Protein AF-A0A317C1F0-F1 (afdb_monomer)

Secondary structure (DSSP, 8-state):
--HHHHHHIIIII--S-SS---GGGGSSS--HHHHHHHHHHHHT-TTS-HHHHHHHHHHHHHHIIIIIHHHHHHHHHHHHHHHHHHHH---HHHHHHHHHHHHHHH---HHHHHHTTTTSHHHHHTGGGSPPTTTHHHHHHHHTTT-TTHHHHHHHHH-HHHHHHHHHHTT------SEEEPTT-TTHHHHHHHHHHHHSSEEEEESS-STTTT-EEEEEETTEEEEEETTSPPPPHHHHHHHHHHHHTT--EEEEE-PPPPGGGGGG-SS--------

Structure (mmCIF, N/CA/C/O backbone):
data_AF-A0A317C1F0-F1
#
_entry.id   AF-A0A317C1F0-F1
#
loop_
_atom_site.group_PDB
_atom_site.id
_atom_site.type_symbol
_atom_site.label_atom_id
_atom_site.label_alt_id
_atom_site.label_comp_id
_atom_site.label_asym_id
_atom_site.label_entity_id
_atom_site.label_seq_id
_atom_site.pdbx_PDB_ins_code
_atom_site.Cartn_x
_atom_site.Cartn_y
_atom_site.Cartn_z
_atom_site.occupancy
_atom_site.B_iso_or_equiv
_atom_site.auth_seq_id
_atom_site.auth_comp_id
_atom_site.auth_asym_id
_atom_site.auth_atom_id
_atom_site.pdbx_PDB_model_num
ATOM 1 N N . MET A 1 1 ? -20.718 3.119 -11.820 1.00 56.22 1 MET A N 1
ATOM 2 C CA . MET A 1 1 ? -19.643 4.139 -11.959 1.00 56.22 1 MET A CA 1
ATOM 3 C C . MET A 1 1 ? -19.360 4.369 -13.444 1.00 56.22 1 MET A C 1
ATOM 5 O O . MET A 1 1 ? -19.000 3.409 -14.110 1.00 56.22 1 MET A O 1
ATOM 9 N N . ASN A 1 2 ? -19.564 5.591 -13.957 1.00 81.69 2 ASN A N 1
ATOM 10 C 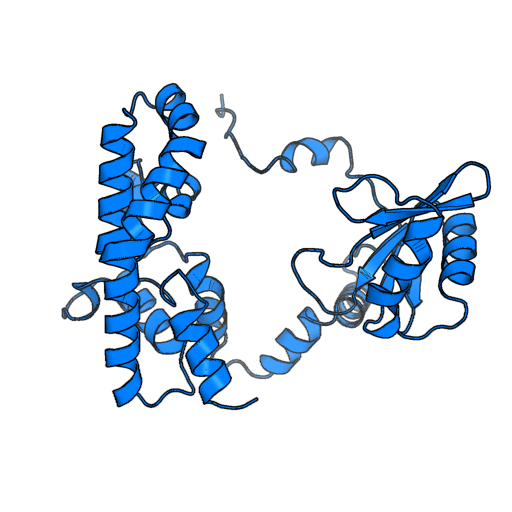CA . ASN A 1 2 ? -19.462 5.934 -15.388 1.00 81.69 2 ASN A CA 1
ATOM 11 C C . ASN A 1 2 ? -18.078 5.555 -15.976 1.00 81.69 2 ASN A C 1
ATOM 13 O O . ASN A 1 2 ? -17.052 5.836 -15.350 1.00 81.69 2 ASN A O 1
ATOM 17 N N . PHE A 1 3 ? -18.053 4.918 -17.154 1.00 78.56 3 PHE A N 1
ATOM 18 C CA . PHE A 1 3 ? -16.842 4.524 -17.891 1.00 78.56 3 PHE A CA 1
ATOM 19 C C . PHE A 1 3 ? -15.840 5.683 -18.010 1.00 78.56 3 PHE A C 1
ATOM 21 O O . PHE A 1 3 ? -14.656 5.508 -17.723 1.00 78.56 3 PHE A O 1
ATOM 28 N N . LEU A 1 4 ? -16.327 6.900 -18.272 1.00 80.38 4 LEU A N 1
ATOM 29 C CA . LEU A 1 4 ? -15.499 8.108 -18.352 1.00 80.38 4 LEU A CA 1
ATOM 30 C C . LEU A 1 4 ? -14.764 8.420 -17.040 1.00 80.38 4 LEU A C 1
ATOM 32 O O . LEU A 1 4 ? -13.591 8.783 -17.061 1.00 80.38 4 LEU A O 1
ATOM 36 N N . LYS A 1 5 ? -15.401 8.211 -15.878 1.00 82.44 5 LYS A N 1
ATOM 37 C CA . LYS A 1 5 ? -14.745 8.404 -14.569 1.00 82.44 5 LYS A CA 1
ATOM 38 C C . LYS A 1 5 ? -13.636 7.372 -14.337 1.00 82.44 5 LYS A C 1
ATOM 40 O O . LYS A 1 5 ? -12.615 7.718 -13.741 1.00 82.44 5 LYS A O 1
ATOM 45 N N . LYS A 1 6 ? -13.814 6.125 -14.800 1.00 76.62 6 LYS A N 1
ATOM 46 C CA . LYS A 1 6 ? -12.764 5.087 -14.756 1.00 76.62 6 LYS A CA 1
ATOM 47 C C . LYS A 1 6 ? -11.587 5.485 -15.645 1.00 76.62 6 LYS A C 1
ATOM 49 O O . LYS A 1 6 ? -10.458 5.521 -15.164 1.00 76.62 6 LYS A O 1
ATOM 54 N N . VAL A 1 7 ? -11.861 5.855 -16.895 1.00 76.88 7 VAL A N 1
ATOM 55 C CA . VAL A 1 7 ? -10.846 6.292 -17.864 1.00 76.88 7 VAL A CA 1
ATOM 56 C C . VAL A 1 7 ? -10.080 7.508 -17.343 1.00 76.88 7 VAL A C 1
ATOM 58 O O . VAL A 1 7 ? -8.859 7.461 -17.261 1.00 76.88 7 VAL A O 1
ATOM 61 N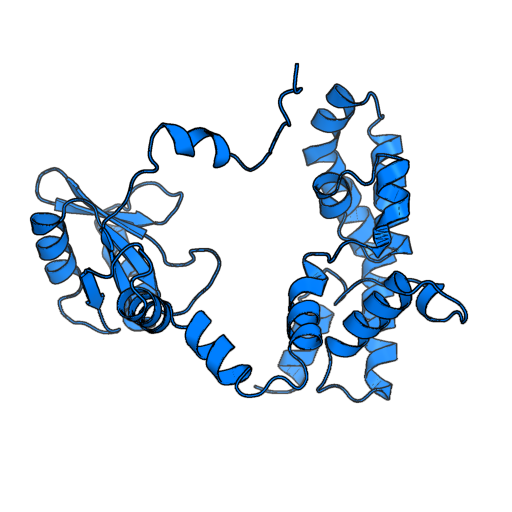 N . TYR A 1 8 ? -10.770 8.547 -16.870 1.00 84.12 8 TYR A N 1
ATOM 62 C CA . TYR A 1 8 ? -10.147 9.738 -16.286 1.00 84.12 8 TYR A CA 1
ATOM 63 C C . TYR A 1 8 ? -9.249 9.406 -15.086 1.00 84.12 8 TYR A C 1
ATOM 65 O O . TYR A 1 8 ? -8.106 9.859 -15.000 1.00 84.12 8 TYR A O 1
ATOM 73 N N . ARG A 1 9 ? -9.731 8.571 -14.156 1.00 80.00 9 ARG A N 1
ATOM 74 C CA . ARG A 1 9 ? -8.936 8.147 -12.995 1.00 80.00 9 ARG A CA 1
ATOM 75 C C . ARG A 1 9 ? -7.686 7.373 -13.427 1.00 80.00 9 ARG A C 1
ATOM 77 O O . ARG A 1 9 ? -6.625 7.563 -12.837 1.00 80.00 9 ARG A O 1
ATOM 84 N N . HIS A 1 10 ? -7.805 6.520 -14.440 1.00 73.56 10 HIS A N 1
ATOM 85 C CA . HIS A 1 10 ? -6.705 5.688 -14.919 1.00 73.56 10 HIS A CA 1
ATOM 86 C C . HIS A 1 10 ? -5.699 6.441 -15.795 1.00 73.56 10 HIS A C 1
ATOM 88 O O . HIS A 1 10 ? -4.511 6.149 -15.695 1.00 73.56 10 HIS A O 1
ATOM 94 N N . LEU A 1 11 ? -6.141 7.396 -16.611 1.00 76.81 11 LEU A N 1
ATOM 95 C CA . LEU A 1 11 ? -5.284 8.140 -17.535 1.00 76.81 11 LEU A CA 1
ATOM 96 C C . LEU A 1 11 ? -4.688 9.398 -16.914 1.00 76.81 11 LEU A C 1
ATOM 98 O O . LEU A 1 11 ? -3.499 9.659 -17.070 1.00 76.81 11 LEU A O 1
ATOM 102 N N . ILE A 1 12 ? -5.512 10.180 -16.216 1.00 81.31 12 ILE A N 1
ATOM 103 C CA . ILE A 1 12 ? -5.137 11.530 -15.786 1.00 81.31 12 ILE A CA 1
ATOM 104 C C . ILE A 1 12 ? -4.616 11.514 -14.352 1.00 81.31 12 ILE A C 1
ATOM 106 O O . ILE A 1 12 ? -3.546 12.052 -14.073 1.00 81.31 12 ILE A O 1
ATOM 110 N N . LYS A 1 13 ? -5.332 10.859 -13.428 1.00 85.25 13 LYS A N 1
ATOM 111 C CA . LYS A 1 13 ? -4.950 10.883 -12.004 1.00 85.25 13 LYS A CA 1
ATOM 112 C C . LYS A 1 13 ? -3.748 9.999 -11.671 1.00 85.25 13 LYS A C 1
ATOM 114 O O . LYS A 1 13 ? -2.988 10.333 -10.763 1.00 85.25 13 LYS A O 1
ATOM 119 N N . ARG A 1 14 ? -3.566 8.871 -12.364 1.00 82.44 14 ARG A N 1
ATOM 120 C CA . ARG A 1 14 ? -2.424 7.978 -12.114 1.00 82.44 14 ARG A CA 1
ATOM 121 C C . ARG A 1 14 ? -1.170 8.574 -12.748 1.00 82.44 14 ARG A C 1
ATOM 123 O O . ARG A 1 14 ? -1.190 8.939 -13.918 1.00 82.44 14 ARG A O 1
ATOM 130 N N . ARG A 1 15 ? -0.082 8.691 -11.987 1.00 87.75 15 ARG A N 1
ATOM 131 C CA . ARG A 1 15 ? 1.197 9.241 -12.480 1.00 87.75 15 ARG A CA 1
ATOM 132 C C . ARG A 1 15 ? 2.126 8.167 -13.053 1.00 87.75 15 ARG A C 1
ATOM 134 O O . ARG A 1 15 ? 2.914 8.477 -13.931 1.00 87.75 15 ARG A O 1
ATOM 141 N N . LEU A 1 16 ? 1.979 6.925 -12.591 1.00 87.62 16 LEU A N 1
ATOM 142 C CA . LEU A 1 16 ? 2.692 5.749 -13.095 1.00 87.62 16 LEU A CA 1
ATOM 143 C C . LEU A 1 16 ? 1.897 5.042 -14.206 1.00 87.62 16 LEU A C 1
ATOM 145 O O . LEU A 1 16 ? 0.658 5.097 -14.179 1.00 87.62 16 LEU A O 1
ATOM 149 N N . PRO A 1 17 ? 2.573 4.342 -15.135 1.00 85.69 17 PRO A N 1
ATOM 150 C CA . PRO A 1 17 ? 1.913 3.398 -16.029 1.00 85.69 17 PRO A CA 1
ATOM 151 C C . PRO A 1 17 ? 1.223 2.271 -15.232 1.00 85.69 17 PRO A C 1
ATOM 153 O O . PRO A 1 17 ? 1.431 2.088 -14.031 1.00 85.69 17 PRO A O 1
ATOM 156 N N . HIS A 1 18 ? 0.329 1.523 -15.882 1.00 80.25 18 HIS A N 1
ATOM 157 C CA . HIS A 1 18 ? -0.437 0.434 -15.248 1.00 80.25 18 HIS A CA 1
ATOM 158 C C . HIS A 1 18 ? 0.335 -0.890 -15.219 1.00 80.25 18 HIS A C 1
ATOM 160 O O . HIS A 1 18 ? -0.263 -1.949 -15.281 1.00 80.25 18 HIS A O 1
ATOM 166 N N . GLY A 1 19 ? 1.658 -0.830 -15.176 1.00 87.44 19 GLY A N 1
ATOM 167 C CA . GLY A 1 19 ? 2.551 -1.973 -15.298 1.00 87.44 19 GLY A CA 1
ATOM 168 C C . GLY A 1 19 ? 3.855 -1.541 -15.946 1.00 87.44 19 GLY A C 1
ATOM 169 O O . GLY A 1 19 ? 4.032 -0.358 -16.255 1.00 87.44 19 GLY A O 1
ATOM 170 N N . LEU A 1 20 ? 4.755 -2.494 -16.163 1.00 91.50 20 LEU A N 1
ATOM 171 C CA . LEU A 1 20 ? 5.964 -2.212 -16.924 1.00 91.50 20 LEU A CA 1
ATOM 172 C C . LEU A 1 20 ? 5.621 -1.859 -18.374 1.00 91.50 20 LEU A C 1
ATOM 174 O O . LEU A 1 20 ? 4.638 -2.332 -18.948 1.00 91.50 20 LEU A O 1
ATOM 178 N N . PHE A 1 21 ? 6.459 -1.021 -18.971 1.00 87.56 21 PHE A N 1
ATOM 179 C CA . PHE A 1 21 ? 6.411 -0.702 -20.389 1.00 87.56 21 PHE A CA 1
ATOM 180 C C . PHE A 1 21 ? 7.804 -0.876 -20.964 1.00 87.56 21 PHE A C 1
ATOM 182 O O . PHE A 1 21 ? 8.753 -0.254 -20.499 1.00 87.56 21 PHE A O 1
ATOM 189 N N . SER A 1 22 ? 7.931 -1.715 -21.986 1.00 90.38 22 SER A N 1
ATOM 190 C CA . SER A 1 22 ? 9.194 -1.883 -22.685 1.00 90.38 22 SER A CA 1
ATOM 191 C C . SER A 1 22 ? 8.957 -2.174 -24.152 1.00 90.38 22 SER A C 1
ATOM 193 O O . SER A 1 22 ? 8.082 -2.963 -24.513 1.00 90.38 22 SER A O 1
ATOM 195 N N . TRP A 1 23 ? 9.794 -1.580 -24.998 1.00 89.12 23 TRP A N 1
ATOM 196 C CA . TRP A 1 23 ? 9.838 -1.860 -26.433 1.00 89.12 23 TRP A CA 1
ATOM 197 C C . TRP A 1 23 ? 10.028 -3.360 -26.717 1.00 89.12 23 TRP A C 1
ATOM 199 O O . TRP A 1 23 ? 9.507 -3.879 -27.703 1.00 89.12 23 TRP A O 1
ATOM 209 N N . ARG A 1 24 ? 10.679 -4.089 -25.795 1.00 92.62 24 ARG A N 1
ATOM 210 C CA . ARG A 1 24 ? 10.877 -5.544 -25.864 1.00 92.62 24 ARG A CA 1
ATOM 211 C C . ARG A 1 24 ? 9.568 -6.330 -25.923 1.00 92.62 24 ARG A C 1
ATOM 213 O O . ARG A 1 24 ? 9.567 -7.446 -26.427 1.00 92.62 24 ARG A O 1
ATOM 220 N N . PHE A 1 25 ? 8.445 -5.770 -25.468 1.00 91.94 25 PHE A N 1
ATOM 221 C CA . PHE A 1 25 ? 7.138 -6.433 -25.554 1.00 91.94 25 PHE A CA 1
ATOM 222 C C . PHE A 1 25 ? 6.659 -6.652 -26.994 1.00 91.94 25 PHE A C 1
ATOM 224 O O . PHE A 1 25 ? 5.842 -7.551 -27.224 1.00 91.94 25 PHE A O 1
ATOM 231 N N . LEU A 1 26 ? 7.171 -5.855 -27.937 1.00 89.81 26 LEU A N 1
ATOM 232 C CA . LEU A 1 26 ? 6.853 -5.926 -29.364 1.00 89.81 26 LEU A CA 1
ATOM 233 C C . LEU A 1 26 ? 7.703 -6.964 -30.111 1.00 89.81 26 LEU A C 1
ATOM 235 O O . LEU A 1 26 ? 7.362 -7.335 -31.230 1.00 89.81 26 LEU A O 1
ATOM 239 N N . LEU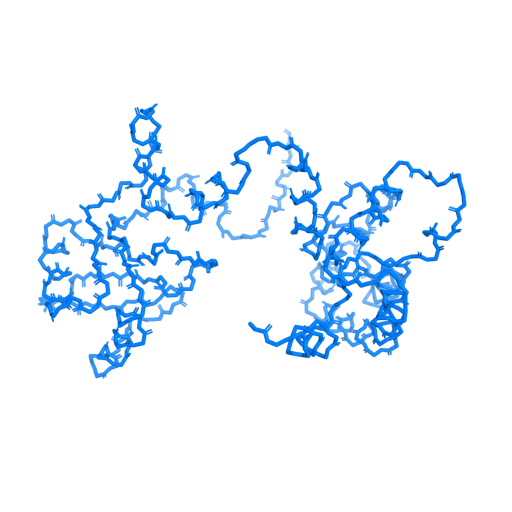 A 1 27 ? 8.788 -7.449 -29.503 1.00 93.38 27 LEU A N 1
ATOM 240 C CA . LEU A 1 27 ? 9.674 -8.433 -30.115 1.00 93.38 27 LEU A CA 1
ATOM 241 C C . LEU A 1 27 ? 9.187 -9.872 -29.886 1.00 93.38 27 LEU A C 1
ATOM 243 O O . LEU A 1 27 ? 8.605 -10.207 -28.849 1.00 93.38 27 LEU A O 1
ATOM 247 N N . THR A 1 28 ? 9.488 -10.754 -30.838 1.00 93.62 28 THR A N 1
ATOM 248 C CA . THR A 1 28 ? 9.367 -12.210 -30.680 1.00 93.62 28 THR A CA 1
ATOM 249 C C . THR A 1 28 ? 10.591 -12.778 -29.939 1.00 93.62 28 THR A C 1
ATOM 251 O O . 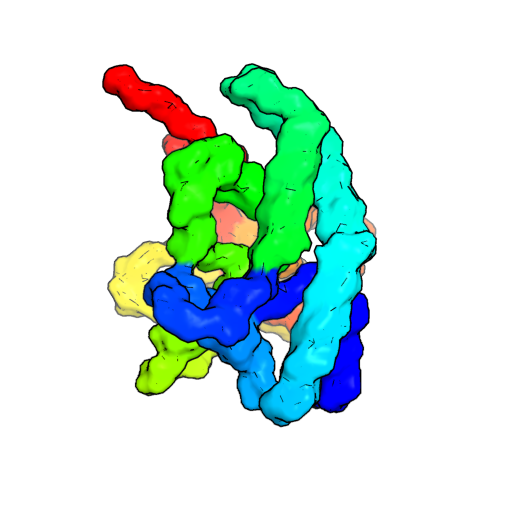THR A 1 28 ? 11.566 -12.068 -29.687 1.00 93.62 28 THR A O 1
ATOM 254 N N . GLY A 1 29 ? 10.525 -14.041 -29.495 1.00 94.19 29 GLY A N 1
ATOM 255 C CA . GLY A 1 29 ? 11.666 -14.744 -28.878 1.00 94.19 29 GLY A CA 1
ATOM 256 C C . GLY A 1 29 ? 12.128 -14.233 -27.503 1.00 94.19 29 GLY A C 1
ATOM 257 O O . GLY A 1 29 ? 13.213 -14.585 -27.058 1.00 94.19 29 GLY A O 1
ATOM 258 N N . GLN A 1 30 ? 11.341 -13.393 -26.822 1.00 96.19 30 GLN A N 1
ATOM 259 C CA . GLN A 1 30 ? 11.696 -12.892 -25.488 1.00 96.19 30 GLN A CA 1
ATOM 260 C C . GLN A 1 30 ? 11.604 -13.978 -24.404 1.00 96.19 30 GLN A C 1
ATOM 262 O O . GLN A 1 30 ? 10.839 -14.941 -24.529 1.00 96.19 30 GLN A O 1
ATOM 267 N N . SER A 1 31 ? 12.336 -13.769 -23.304 1.00 96.00 31 SER A N 1
ATOM 268 C CA . SER A 1 31 ? 12.322 -14.653 -22.135 1.00 96.00 31 SER A CA 1
ATOM 269 C C . SER A 1 31 ? 10.918 -14.828 -21.545 1.00 96.00 31 SER A C 1
ATOM 271 O O . SER A 1 31 ? 10.008 -14.021 -21.773 1.00 96.00 31 SER A O 1
ATOM 273 N N . GLU A 1 32 ? 10.726 -15.901 -20.774 1.00 96.12 32 GLU A N 1
ATOM 274 C CA . GLU A 1 32 ? 9.468 -16.156 -20.063 1.00 96.12 32 GLU A CA 1
ATOM 275 C C . GLU A 1 32 ? 9.075 -15.003 -19.146 1.00 96.12 32 GLU A C 1
ATOM 277 O O . GLU A 1 32 ? 7.926 -14.565 -19.206 1.00 96.12 32 GLU A O 1
ATOM 282 N N . SER A 1 33 ? 10.027 -14.436 -18.406 1.00 96.06 33 SER A N 1
ATOM 283 C CA . SER A 1 33 ? 9.771 -13.316 -17.503 1.00 96.06 33 SER A CA 1
ATOM 284 C C . SER A 1 33 ? 9.255 -12.075 -18.255 1.00 96.06 33 SER A C 1
ATOM 286 O O . SER A 1 33 ? 8.244 -11.483 -17.882 1.00 96.06 33 SER A O 1
ATOM 288 N N . ILE A 1 34 ? 9.827 -11.730 -19.416 1.00 95.56 34 ILE A N 1
ATOM 289 C CA . ILE A 1 34 ? 9.326 -10.605 -20.233 1.00 95.56 34 ILE A CA 1
ATOM 290 C C . ILE A 1 34 ? 7.920 -10.888 -20.776 1.00 95.56 34 ILE A C 1
ATOM 292 O O . ILE A 1 34 ? 7.049 -10.013 -20.755 1.00 95.56 34 ILE A O 1
ATOM 296 N N . ARG A 1 35 ? 7.673 -12.111 -21.266 1.00 95.50 35 ARG A N 1
ATOM 297 C CA . ARG A 1 35 ? 6.338 -12.519 -21.739 1.00 95.50 35 ARG A CA 1
ATOM 298 C C . ARG A 1 35 ? 5.311 -12.459 -20.608 1.00 95.50 35 ARG A C 1
ATOM 300 O O . ARG A 1 35 ? 4.175 -12.050 -20.846 1.00 95.50 35 ARG A O 1
ATOM 307 N N . PHE A 1 36 ? 5.719 -12.815 -19.394 1.00 95.19 36 PHE A N 1
ATOM 308 C CA . PHE A 1 36 ? 4.904 -12.730 -18.195 1.00 95.19 36 PHE A CA 1
ATOM 309 C C . PHE A 1 36 ? 4.496 -11.284 -17.886 1.00 95.19 36 PHE A C 1
ATOM 311 O O . PHE A 1 36 ? 3.300 -11.000 -17.831 1.00 95.19 36 PHE A O 1
ATOM 318 N N . HIS A 1 37 ? 5.447 -10.350 -17.813 1.00 95.25 37 HIS A N 1
ATOM 319 C CA . HIS A 1 37 ? 5.152 -8.925 -17.606 1.00 95.25 37 HIS A CA 1
ATOM 320 C C . HIS A 1 37 ? 4.266 -8.329 -18.701 1.00 95.25 37 HIS A C 1
ATOM 322 O O . HIS A 1 37 ? 3.318 -7.597 -18.413 1.00 95.25 37 HIS A O 1
ATOM 328 N N . ARG A 1 38 ? 4.494 -8.710 -19.963 1.00 92.81 38 ARG A N 1
ATOM 329 C CA . ARG A 1 38 ? 3.609 -8.322 -21.070 1.00 92.81 38 ARG A CA 1
ATOM 330 C C . ARG A 1 38 ? 2.172 -8.797 -20.835 1.00 92.81 38 ARG A C 1
ATOM 332 O O . ARG A 1 38 ? 1.229 -8.036 -21.048 1.00 92.81 38 ARG A O 1
ATOM 339 N N . ASN A 1 39 ? 1.991 -10.034 -20.374 1.00 91.81 39 ASN A N 1
ATOM 340 C CA . ASN A 1 39 ? 0.670 -10.574 -20.056 1.00 91.81 39 ASN A CA 1
ATOM 341 C C . ASN A 1 39 ? 0.030 -9.857 -18.858 1.00 91.81 39 ASN A C 1
ATOM 343 O O . ASN A 1 39 ? -1.174 -9.601 -18.890 1.00 91.81 39 ASN A O 1
ATOM 347 N N . LEU A 1 40 ? 0.812 -9.479 -17.839 1.00 92.62 40 LEU A N 1
ATOM 348 C CA . LEU A 1 40 ? 0.324 -8.677 -16.712 1.00 92.62 40 LEU A CA 1
ATOM 349 C C . LEU A 1 40 ? -0.132 -7.282 -17.150 1.00 92.62 40 LEU A C 1
ATOM 351 O O . LEU A 1 40 ? -1.198 -6.827 -16.731 1.00 92.62 40 LEU A O 1
ATOM 355 N N . ALA A 1 41 ? 0.626 -6.612 -18.021 1.00 89.88 41 ALA A N 1
ATOM 356 C CA . ALA A 1 41 ? 0.250 -5.309 -18.567 1.00 89.88 41 ALA A CA 1
ATOM 357 C C . ALA A 1 41 ? -1.083 -5.382 -19.335 1.00 89.88 41 ALA A C 1
ATOM 359 O O . ALA A 1 41 ? -1.957 -4.533 -19.156 1.00 89.88 41 ALA A O 1
ATOM 360 N N . LEU A 1 42 ? -1.287 -6.444 -20.123 1.00 86.25 42 LEU A N 1
ATOM 361 C CA . LEU A 1 42 ? -2.553 -6.701 -20.820 1.00 86.25 42 LEU A CA 1
ATOM 362 C C . LEU A 1 42 ? -3.701 -7.041 -19.853 1.00 86.25 42 LEU A C 1
ATOM 364 O O . LEU A 1 42 ? -4.846 -6.650 -20.085 1.00 86.25 42 LEU A O 1
ATOM 368 N N . ALA A 1 43 ? -3.411 -7.741 -18.754 1.00 85.88 43 ALA A N 1
ATOM 369 C CA . ALA A 1 43 ? -4.404 -8.144 -17.761 1.00 85.88 43 ALA A CA 1
ATOM 370 C C . ALA A 1 43 ? -4.922 -6.987 -16.886 1.00 85.88 43 ALA A C 1
ATOM 372 O O . ALA A 1 43 ? -5.981 -7.129 -16.280 1.00 85.88 43 ALA A O 1
ATOM 373 N N . HIS A 1 44 ? -4.237 -5.838 -16.834 1.00 81.62 44 HIS A N 1
ATOM 374 C CA . HIS A 1 44 ? -4.681 -4.675 -16.049 1.00 81.62 44 HIS A CA 1
ATOM 375 C C . HIS A 1 44 ? -5.989 -4.043 -16.545 1.00 81.62 44 HIS A C 1
ATOM 377 O O . HIS A 1 44 ? -6.653 -3.337 -15.783 1.00 81.62 44 HIS A O 1
ATOM 383 N N . PHE A 1 45 ? -6.383 -4.289 -17.798 1.00 76.88 45 PHE A N 1
ATOM 384 C CA . PHE A 1 45 ? -7.540 -3.638 -18.419 1.00 76.88 45 PHE A CA 1
ATOM 385 C C . PHE A 1 45 ? -8.532 -4.631 -19.033 1.00 76.88 45 PHE A C 1
ATOM 387 O O . PHE A 1 45 ? -8.844 -4.535 -20.220 1.00 76.88 45 PHE A O 1
ATOM 394 N N . PRO A 1 46 ? -9.109 -5.554 -18.243 1.00 68.69 46 PRO A N 1
ATOM 395 C CA . PRO A 1 46 ? -9.989 -6.587 -18.787 1.00 68.69 46 PRO A CA 1
ATOM 396 C C . PRO A 1 46 ? -11.280 -6.015 -19.397 1.00 68.69 46 PRO A C 1
ATOM 398 O O . PRO A 1 46 ? -11.899 -6.657 -20.235 1.00 68.69 46 PRO A O 1
ATOM 401 N N . GLN A 1 47 ? -11.688 -4.808 -18.987 1.00 78.00 47 GLN A N 1
ATOM 402 C CA . GLN A 1 47 ? -12.924 -4.149 -19.431 1.00 78.00 47 GLN A CA 1
ATOM 403 C C . GLN A 1 47 ? -12.718 -3.163 -20.596 1.00 78.00 47 GLN A C 1
ATOM 405 O O . GLN A 1 47 ? -13.688 -2.559 -21.047 1.00 78.00 47 GLN A O 1
ATOM 410 N N . MET A 1 48 ? -11.481 -2.937 -21.058 1.00 81.00 48 MET A N 1
ATOM 411 C CA . MET A 1 48 ? -11.203 -1.985 -22.138 1.00 81.00 48 MET A CA 1
ATOM 412 C C . MET A 1 48 ? -11.116 -2.715 -23.487 1.00 81.00 48 MET A C 1
ATOM 414 O O . MET A 1 48 ? -10.390 -3.707 -23.584 1.00 81.00 48 MET A O 1
ATOM 418 N N . PRO A 1 49 ? -11.791 -2.232 -24.548 1.00 86.25 49 PRO A N 1
ATOM 419 C CA . PRO A 1 49 ? -11.590 -2.755 -25.895 1.00 86.25 49 PRO A CA 1
ATOM 420 C C . PRO A 1 49 ? -10.108 -2.707 -26.285 1.00 86.25 49 PRO A C 1
ATOM 422 O O . PRO A 1 49 ? -9.452 -1.678 -26.109 1.00 86.25 49 PRO A O 1
ATOM 425 N N . ARG A 1 50 ? -9.577 -3.800 -26.851 1.00 83.38 50 ARG A N 1
ATOM 426 C CA . ARG A 1 50 ? -8.143 -3.922 -27.190 1.00 83.38 50 ARG A CA 1
ATOM 427 C C . ARG A 1 50 ? -7.640 -2.806 -28.113 1.00 83.38 50 ARG A C 1
ATOM 429 O O . ARG A 1 50 ? -6.494 -2.391 -27.989 1.00 83.38 50 ARG A O 1
ATOM 436 N N . LEU A 1 51 ? -8.504 -2.285 -28.984 1.00 86.50 51 LEU A N 1
ATOM 437 C CA . LEU A 1 51 ? -8.178 -1.169 -29.878 1.00 86.50 51 LEU A CA 1
ATOM 438 C C . LEU A 1 51 ? -7.916 0.143 -29.125 1.00 86.50 51 LEU A C 1
ATOM 440 O O . LEU A 1 51 ? -7.063 0.920 -29.535 1.00 86.50 51 LEU A O 1
ATOM 444 N N . LEU A 1 52 ? -8.604 0.377 -28.003 1.00 85.56 52 LEU A N 1
ATOM 445 C CA . LEU A 1 52 ? -8.398 1.567 -27.169 1.00 85.56 52 LEU A CA 1
ATOM 446 C C . LEU A 1 52 ? -7.216 1.411 -26.209 1.00 85.56 52 LEU A C 1
ATOM 448 O O . LEU A 1 52 ? -6.636 2.403 -25.774 1.00 85.56 52 LEU A O 1
ATOM 452 N N . PHE A 1 53 ? -6.843 0.172 -25.893 1.00 83.69 53 PHE A N 1
ATOM 453 C CA . PHE A 1 53 ? -5.761 -0.122 -24.962 1.00 83.69 53 PHE A CA 1
ATOM 454 C C . PHE A 1 53 ? -4.401 0.391 -25.453 1.00 83.69 53 PHE A C 1
ATOM 456 O O . PHE A 1 53 ? -3.662 0.991 -24.674 1.00 83.69 53 PHE A O 1
ATOM 463 N N . LEU A 1 54 ? -4.073 0.201 -26.735 1.00 84.31 54 LEU A N 1
ATOM 464 C CA . LEU A 1 54 ? -2.777 0.617 -27.275 1.00 84.31 54 LEU A CA 1
ATOM 465 C C . LEU A 1 54 ? -2.579 2.148 -27.220 1.00 84.31 54 LEU A C 1
ATOM 467 O O . LEU A 1 54 ? -1.579 2.570 -26.639 1.00 84.31 54 LEU A O 1
ATOM 471 N N . PRO A 1 55 ? -3.511 2.995 -27.707 1.00 88.19 55 PRO A N 1
ATOM 472 C CA . PRO A 1 55 ? -3.407 4.448 -27.547 1.00 88.19 55 PRO A CA 1
ATOM 473 C C . PRO A 1 55 ? -3.283 4.889 -26.085 1.00 88.19 55 PRO A C 1
ATOM 475 O O . PRO A 1 55 ? -2.476 5.758 -25.763 1.00 88.19 55 PRO A O 1
ATOM 478 N N . VAL A 1 56 ? -4.042 4.257 -25.183 1.00 86.12 56 VAL A N 1
ATOM 479 C CA . VAL A 1 56 ? -3.991 4.527 -23.739 1.00 86.12 56 VAL A CA 1
ATOM 480 C C . VAL A 1 56 ? -2.613 4.211 -23.158 1.00 86.12 56 VAL A C 1
ATOM 482 O O . VAL A 1 56 ? -2.060 5.026 -22.417 1.00 86.12 56 VAL A O 1
ATOM 485 N N . MET A 1 57 ? -2.041 3.057 -23.504 1.00 86.75 57 MET A N 1
ATOM 486 C CA . MET A 1 57 ? -0.700 2.672 -23.069 1.00 86.75 57 MET A CA 1
ATOM 487 C C . MET A 1 57 ? 0.375 3.591 -23.637 1.00 86.75 57 MET A C 1
ATOM 489 O O . MET A 1 57 ? 1.251 4.011 -22.887 1.00 86.75 57 MET A O 1
ATOM 493 N N . LEU A 1 58 ? 0.302 3.933 -24.925 1.00 88.81 58 LEU A N 1
ATOM 494 C CA . LEU A 1 58 ? 1.263 4.830 -25.565 1.00 88.81 58 LEU A CA 1
ATOM 495 C C . LEU A 1 58 ? 1.221 6.224 -24.940 1.00 88.81 58 LEU A C 1
ATOM 497 O O . LEU A 1 58 ? 2.265 6.764 -24.587 1.00 88.81 58 LEU A O 1
ATOM 501 N N . PHE A 1 59 ? 0.026 6.777 -24.716 1.00 91.19 59 PHE A N 1
ATOM 502 C CA . PHE A 1 59 ? -0.133 8.063 -24.039 1.00 91.19 59 PHE A CA 1
ATOM 503 C C . PHE A 1 59 ? 0.408 8.025 -22.603 1.00 91.19 59 PHE A C 1
ATOM 505 O O . PHE A 1 59 ? 1.146 8.919 -22.184 1.00 91.19 59 PHE A O 1
ATOM 512 N N . ALA A 1 60 ? 0.076 6.979 -21.839 1.00 89.56 60 ALA A N 1
ATOM 513 C CA . ALA A 1 60 ? 0.575 6.814 -20.478 1.00 89.56 60 ALA A CA 1
ATOM 514 C C . ALA A 1 60 ? 2.103 6.652 -20.439 1.00 89.56 60 ALA A C 1
ATOM 516 O O . ALA A 1 60 ? 2.745 7.279 -19.596 1.00 89.56 60 ALA A O 1
ATOM 517 N N . GLY A 1 61 ? 2.669 5.863 -21.356 1.00 91.50 61 GLY A N 1
ATOM 518 C CA . GLY A 1 61 ? 4.106 5.644 -21.506 1.00 91.50 61 GLY A CA 1
ATOM 519 C C . GLY A 1 61 ? 4.842 6.919 -21.900 1.00 91.50 61 GLY A C 1
ATOM 520 O O . GLY A 1 61 ? 5.798 7.292 -21.238 1.00 91.50 61 GLY A O 1
ATOM 521 N N . PHE A 1 62 ? 4.347 7.658 -22.893 1.00 93.00 62 PHE A N 1
ATOM 522 C CA . PHE A 1 62 ? 4.935 8.928 -23.323 1.00 93.00 62 PHE A CA 1
ATOM 523 C C . PHE A 1 62 ? 4.956 9.964 -22.196 1.00 93.00 62 PHE A C 1
ATOM 525 O O . PHE A 1 62 ? 5.995 10.544 -21.884 1.00 93.00 62 PHE A O 1
ATOM 532 N N . ARG A 1 63 ? 3.816 10.148 -21.523 1.00 94.44 63 ARG A N 1
ATOM 533 C CA . ARG A 1 63 ? 3.699 11.053 -20.374 1.00 94.44 63 ARG A CA 1
ATOM 534 C C . ARG A 1 63 ? 4.620 10.629 -19.225 1.00 94.44 63 ARG A C 1
ATOM 536 O O . ARG A 1 63 ? 5.203 11.484 -18.561 1.00 94.44 63 ARG A O 1
ATOM 543 N N . TRP A 1 64 ? 4.756 9.325 -18.982 1.00 94.44 64 TRP A N 1
ATOM 544 C CA . TRP A 1 64 ? 5.698 8.797 -18.000 1.00 94.44 64 TRP A CA 1
ATOM 545 C C . TRP A 1 64 ? 7.144 9.117 -18.386 1.00 94.44 64 TRP A C 1
ATOM 547 O O . TRP A 1 64 ? 7.833 9.777 -17.614 1.00 94.44 64 TRP A O 1
ATOM 557 N N . THR A 1 65 ? 7.574 8.717 -19.581 1.00 94.19 65 THR A N 1
ATOM 558 C CA . THR A 1 65 ? 8.948 8.873 -20.066 1.00 94.19 65 THR A CA 1
ATOM 559 C C . THR A 1 65 ? 9.375 10.335 -20.117 1.00 94.19 65 THR A C 1
ATOM 561 O O . THR A 1 65 ? 10.464 10.652 -19.654 1.00 94.19 65 THR A O 1
ATOM 564 N N . LEU A 1 66 ? 8.531 11.240 -20.622 1.00 95.19 66 LEU A N 1
ATOM 565 C CA . LEU A 1 66 ? 8.935 12.635 -20.813 1.00 95.19 66 LEU A CA 1
ATOM 566 C C . LEU A 1 66 ? 8.774 13.519 -19.576 1.00 95.19 66 LEU A C 1
ATOM 568 O O . LEU A 1 66 ? 9.568 14.434 -19.384 1.00 95.19 66 LEU A O 1
ATOM 572 N N . ILE A 1 67 ? 7.746 13.290 -18.755 1.00 95.50 67 ILE A N 1
ATOM 573 C CA . ILE A 1 67 ? 7.381 14.237 -17.689 1.00 95.50 67 ILE A CA 1
ATOM 574 C C . ILE A 1 67 ? 7.704 13.653 -16.319 1.00 95.50 67 ILE A C 1
ATOM 576 O O . ILE A 1 67 ? 8.452 14.235 -15.534 1.00 95.50 67 ILE A O 1
ATOM 580 N N . TYR A 1 68 ? 7.118 12.502 -16.000 1.00 96.06 68 TYR A N 1
ATOM 581 C CA . TYR A 1 68 ? 7.142 12.002 -14.629 1.00 96.06 68 TYR A CA 1
ATOM 582 C C . TYR A 1 68 ? 8.430 11.263 -14.281 1.00 96.06 68 TYR A C 1
ATOM 584 O O . TYR A 1 68 ? 8.915 11.425 -13.165 1.00 96.06 68 TYR A O 1
ATOM 592 N N . SER A 1 69 ? 9.002 10.484 -15.197 1.00 96.50 69 SER A N 1
ATOM 593 C CA . SER A 1 69 ? 10.201 9.691 -14.931 1.00 96.50 69 SER A CA 1
ATOM 594 C C . SER A 1 69 ? 11.415 10.564 -14.573 1.00 96.50 69 SER A C 1
ATOM 596 O O . SER A 1 69 ? 11.975 10.323 -13.500 1.00 96.50 69 SER A O 1
ATOM 598 N N . PRO A 1 70 ? 11.778 11.626 -15.328 1.00 98.00 70 PRO A N 1
ATOM 599 C CA . PRO A 1 70 ? 12.864 12.531 -14.934 1.00 98.00 70 PRO A CA 1
ATOM 600 C C . PRO A 1 70 ? 12.598 13.210 -13.588 1.00 98.00 70 PRO A C 1
ATOM 602 O O . PRO A 1 70 ? 13.433 13.179 -12.683 1.00 98.00 70 PRO A O 1
ATOM 605 N N . TYR A 1 71 ? 11.388 13.754 -13.419 1.00 97.62 71 TYR A N 1
ATOM 606 C CA . TYR A 1 71 ? 10.986 14.461 -12.205 1.00 97.62 71 TYR A CA 1
ATOM 607 C C . TYR A 1 71 ? 11.060 13.577 -10.953 1.00 97.62 71 TYR A C 1
ATOM 609 O O . TYR A 1 71 ? 11.607 13.976 -9.922 1.00 97.62 71 TYR A O 1
ATOM 617 N N . TYR A 1 72 ? 10.510 12.363 -11.022 1.00 97.44 72 TYR A N 1
ATOM 618 C CA . TYR A 1 72 ? 10.524 11.436 -9.895 1.00 97.44 72 TYR A CA 1
ATOM 619 C C . TYR A 1 72 ? 11.898 10.830 -9.650 1.00 97.44 72 TYR A C 1
ATOM 621 O O . TYR A 1 72 ? 12.227 10.589 -8.490 1.00 97.44 72 TYR A O 1
ATOM 629 N N . THR A 1 73 ? 12.699 10.629 -10.697 1.00 98.44 73 THR A N 1
ATOM 630 C CA . THR A 1 73 ? 14.092 10.195 -10.559 1.00 98.44 73 THR A CA 1
ATOM 631 C C . THR A 1 73 ? 14.890 11.228 -9.779 1.00 98.44 73 THR A C 1
ATOM 633 O O . THR A 1 73 ? 15.489 10.881 -8.766 1.00 98.44 73 THR A O 1
ATOM 636 N N . PHE A 1 74 ? 14.800 12.506 -10.161 1.00 98.38 74 PHE A N 1
ATOM 637 C CA . PHE A 1 74 ? 15.441 13.597 -9.427 1.00 98.38 74 PHE A CA 1
ATOM 638 C C . PHE A 1 74 ? 15.045 13.596 -7.943 1.00 98.38 74 PHE A C 1
ATOM 640 O O . PHE A 1 74 ? 15.908 13.561 -7.066 1.00 98.38 74 PHE A O 1
ATOM 647 N N . LYS A 1 75 ? 13.738 13.548 -7.650 1.00 98.00 75 LYS A N 1
ATOM 648 C CA . LYS A 1 75 ? 13.233 13.531 -6.267 1.00 98.00 75 LYS A CA 1
ATOM 649 C C . LYS A 1 75 ? 13.724 12.335 -5.456 1.00 98.00 75 LYS A C 1
ATOM 651 O O . LYS A 1 75 ? 14.074 12.486 -4.288 1.00 98.00 75 LYS A O 1
ATOM 656 N N . VAL A 1 76 ? 13.710 11.144 -6.048 1.00 98.00 76 VAL A N 1
ATOM 657 C CA . VAL A 1 76 ? 14.137 9.920 -5.365 1.00 98.00 76 VAL A CA 1
ATOM 658 C C . VAL A 1 76 ? 15.643 9.931 -5.107 1.00 98.00 76 VAL A C 1
ATOM 660 O O . VAL A 1 76 ? 16.044 9.604 -3.994 1.00 98.00 76 VAL A O 1
ATOM 663 N N . VAL A 1 77 ? 16.461 10.362 -6.071 1.00 98.38 77 VAL A N 1
ATOM 664 C CA . VAL A 1 77 ? 17.922 10.475 -5.906 1.00 98.38 77 VAL A CA 1
ATOM 665 C C . VAL A 1 77 ? 18.265 11.521 -4.848 1.00 98.38 77 VAL A C 1
ATOM 667 O O . VAL A 1 77 ? 19.107 11.269 -3.994 1.00 98.38 77 VAL A O 1
ATOM 670 N N . GLN A 1 78 ? 17.571 12.662 -4.821 1.00 97.94 78 GLN A N 1
ATOM 671 C CA . GLN A 1 78 ? 17.775 13.671 -3.779 1.00 97.94 78 GLN A CA 1
ATOM 672 C C . GLN A 1 78 ? 17.477 13.118 -2.375 1.00 97.94 78 GLN A C 1
ATOM 674 O O . GLN A 1 78 ? 18.176 13.452 -1.420 1.00 97.94 78 GLN A O 1
ATOM 679 N N . HIS A 1 79 ? 16.445 12.281 -2.242 1.00 96.75 79 HIS A N 1
ATOM 680 C CA . HIS A 1 79 ? 16.009 11.757 -0.949 1.00 96.75 79 HIS A CA 1
ATOM 681 C C . HIS A 1 79 ? 16.801 10.526 -0.480 1.00 96.75 79 HIS A C 1
ATOM 683 O O . HIS A 1 79 ? 17.088 10.406 0.706 1.00 96.75 79 HIS A O 1
ATOM 689 N N . ARG A 1 80 ? 17.134 9.604 -1.391 1.00 97.06 80 ARG A N 1
ATOM 690 C CA . ARG A 1 80 ? 17.752 8.302 -1.070 1.00 97.06 80 ARG A CA 1
ATOM 691 C C . ARG A 1 80 ? 19.206 8.186 -1.508 1.00 97.06 80 ARG A C 1
ATOM 693 O O . ARG A 1 80 ? 19.917 7.312 -1.026 1.00 97.06 80 ARG A O 1
ATOM 700 N N . GLY A 1 81 ? 19.650 9.040 -2.423 1.00 97.06 81 GLY A N 1
ATOM 701 C CA . GLY A 1 81 ? 20.925 8.850 -3.097 1.00 97.06 81 GLY A CA 1
ATOM 702 C C . GLY A 1 81 ? 22.143 9.106 -2.224 1.00 97.06 81 GLY A C 1
ATOM 703 O O . GLY A 1 81 ? 23.162 8.469 -2.454 1.00 97.06 81 GLY A O 1
ATOM 704 N N . LYS A 1 82 ? 22.037 9.966 -1.199 1.00 97.44 82 LYS A N 1
ATOM 705 C CA . LYS A 1 82 ? 23.134 10.204 -0.242 1.00 97.44 82 LYS A CA 1
ATOM 706 C C . LYS A 1 82 ? 23.477 8.949 0.558 1.00 97.44 82 LYS A C 1
ATOM 708 O O . LYS A 1 82 ? 24.634 8.564 0.592 1.00 97.44 82 LYS A O 1
ATOM 713 N N . VAL A 1 83 ? 22.456 8.272 1.090 1.00 96.81 83 VAL A N 1
ATOM 714 C CA . VAL A 1 83 ? 22.628 7.005 1.820 1.00 96.81 83 VAL A CA 1
ATOM 715 C C . VAL A 1 83 ? 23.316 5.975 0.924 1.00 96.81 83 VAL A C 1
ATOM 717 O O . VAL A 1 83 ? 24.323 5.395 1.303 1.00 96.81 83 VAL A O 1
ATOM 720 N N . LEU A 1 84 ? 22.843 5.816 -0.318 1.00 97.00 84 LEU A N 1
ATOM 721 C CA . LEU A 1 84 ? 23.464 4.875 -1.250 1.00 97.00 84 LEU A CA 1
ATOM 722 C C . LEU A 1 84 ? 24.893 5.284 -1.650 1.00 97.00 84 LEU A C 1
ATOM 724 O O . LEU A 1 84 ? 25.743 4.421 -1.855 1.00 97.00 84 LEU A O 1
ATOM 728 N N . GLN A 1 85 ? 25.163 6.584 -1.790 1.00 98.00 85 GLN A N 1
ATOM 729 C CA . GLN A 1 85 ? 26.495 7.099 -2.109 1.00 98.00 85 GLN A CA 1
ATOM 730 C C . GLN A 1 85 ? 27.489 6.774 -0.991 1.00 98.00 85 GLN A C 1
ATOM 732 O O . GLN A 1 85 ? 28.604 6.361 -1.291 1.00 98.00 85 GLN A O 1
ATOM 737 N N . GLU A 1 86 ? 27.081 6.920 0.269 1.00 97.31 86 GLU A N 1
ATOM 738 C CA . GLU A 1 86 ? 27.880 6.539 1.439 1.00 97.31 86 GLU A CA 1
ATOM 739 C C . GLU A 1 86 ? 28.118 5.020 1.488 1.00 97.31 86 GLU A C 1
ATOM 741 O O . GLU A 1 86 ? 29.233 4.586 1.758 1.00 97.31 86 GLU A O 1
ATOM 746 N N . GLU A 1 87 ? 27.107 4.209 1.156 1.00 96.19 87 GLU A N 1
ATOM 747 C CA . GLU A 1 87 ? 27.200 2.741 1.177 1.00 96.19 87 GLU A CA 1
ATOM 748 C C . GLU A 1 87 ? 28.020 2.141 0.020 1.00 96.19 87 GLU A C 1
ATOM 750 O O . GLU A 1 87 ? 28.652 1.101 0.187 1.00 96.19 87 GLU A O 1
ATOM 755 N N . THR A 1 88 ? 27.976 2.739 -1.176 1.00 96.50 88 THR A N 1
ATOM 756 C CA . THR A 1 88 ? 28.489 2.106 -2.413 1.00 96.50 88 THR A CA 1
ATOM 757 C C . THR A 1 88 ? 29.519 2.933 -3.175 1.00 96.50 88 THR A C 1
ATOM 759 O O . THR A 1 88 ? 30.122 2.435 -4.122 1.00 96.50 88 THR A O 1
ATOM 762 N N . GLY A 1 89 ? 29.692 4.209 -2.828 1.00 97.19 89 GLY A N 1
ATOM 763 C CA . GLY A 1 89 ? 30.532 5.145 -3.576 1.00 97.19 89 GLY A CA 1
ATOM 764 C C . GLY A 1 89 ? 29.922 5.645 -4.893 1.00 97.19 89 GLY A C 1
ATOM 765 O O . GLY A 1 89 ? 30.544 6.455 -5.580 1.00 97.19 89 GLY A O 1
ATOM 766 N N . LEU A 1 90 ? 28.707 5.220 -5.266 1.00 97.38 90 LEU A N 1
ATOM 767 C CA . LEU A 1 90 ? 28.050 5.695 -6.486 1.00 97.38 90 LEU A CA 1
ATOM 768 C C . LEU A 1 90 ? 27.696 7.179 -6.379 1.00 97.38 90 LEU A C 1
ATOM 770 O O . LEU A 1 90 ? 26.898 7.587 -5.531 1.00 97.38 90 LEU A O 1
ATOM 774 N N . SER A 1 91 ? 28.221 7.988 -7.300 1.00 98.19 91 SER A N 1
ATOM 775 C CA . SER A 1 91 ? 27.890 9.413 -7.358 1.00 98.19 91 SER A CA 1
ATOM 776 C C . SER A 1 91 ? 26.400 9.630 -7.643 1.00 98.19 91 SER A C 1
ATOM 778 O O . SER A 1 91 ? 25.769 8.868 -8.380 1.00 98.19 91 SER A O 1
ATOM 780 N N . LEU A 1 92 ? 25.829 10.719 -7.121 1.00 98.38 92 LEU A N 1
ATOM 781 C CA . LEU A 1 92 ? 24.418 11.063 -7.355 1.00 98.38 92 LEU A CA 1
ATOM 782 C C . LEU A 1 92 ? 24.080 11.184 -8.850 1.00 98.38 92 LEU A C 1
ATOM 784 O O . LEU A 1 92 ? 22.974 10.844 -9.265 1.00 98.38 92 LEU A O 1
ATOM 788 N N . TRP A 1 93 ? 25.039 11.625 -9.668 1.00 98.38 93 TRP A N 1
ATOM 789 C CA . TRP A 1 93 ? 24.876 11.724 -11.118 1.00 98.38 93 TRP A CA 1
ATOM 790 C C . TRP A 1 93 ? 24.762 10.352 -11.790 1.00 98.38 93 TRP A C 1
ATOM 792 O O . TRP A 1 93 ? 23.868 10.141 -12.608 1.00 98.38 93 TRP A O 1
ATOM 802 N N . GLN A 1 94 ? 25.616 9.395 -11.410 1.00 98.00 94 GLN A N 1
ATOM 803 C CA . GLN A 1 94 ? 25.513 8.012 -11.888 1.00 98.00 94 GLN A CA 1
ATOM 804 C C . GLN A 1 94 ? 24.184 7.384 -11.466 1.00 98.00 94 GLN A C 1
ATOM 806 O O . GLN A 1 94 ? 23.507 6.780 -12.297 1.00 98.00 94 GLN A O 1
ATOM 811 N N . GLN A 1 95 ? 23.778 7.578 -10.208 1.00 98.31 95 GLN A N 1
ATOM 812 C CA . GLN A 1 95 ? 22.490 7.093 -9.718 1.00 98.31 95 GLN A CA 1
ATOM 813 C C . GLN A 1 95 ? 21.328 7.673 -10.532 1.00 98.31 95 GLN A C 1
ATOM 815 O O . GLN A 1 95 ? 20.462 6.924 -10.973 1.00 98.31 95 GLN A O 1
ATOM 820 N N . TYR A 1 96 ? 21.330 8.985 -10.797 1.00 98.62 96 TYR A N 1
ATOM 821 C CA . TYR A 1 96 ? 20.301 9.634 -11.611 1.00 98.62 96 TYR A CA 1
ATOM 822 C C . TYR A 1 96 ? 20.156 8.979 -12.985 1.00 98.62 96 TYR A C 1
ATOM 824 O O . TYR A 1 96 ? 19.050 8.589 -13.351 1.00 98.62 96 TYR A O 1
ATOM 832 N N . TRP A 1 97 ? 21.251 8.791 -13.724 1.00 98.38 97 TRP A N 1
ATOM 833 C CA . TRP A 1 97 ? 21.177 8.199 -15.061 1.00 98.38 97 TRP A CA 1
ATOM 834 C C . TRP A 1 97 ? 20.802 6.723 -15.053 1.00 98.38 97 TRP A C 1
ATOM 836 O O . TRP A 1 97 ? 20.029 6.301 -15.911 1.00 98.38 97 TRP A O 1
ATOM 846 N N . GLN A 1 98 ? 21.287 5.943 -14.086 1.00 97.56 98 GLN A N 1
ATOM 847 C CA . GLN A 1 98 ? 20.922 4.530 -13.971 1.00 97.56 98 GLN A CA 1
ATOM 848 C C . GLN A 1 98 ? 19.434 4.367 -13.634 1.00 97.56 98 GLN A C 1
ATOM 850 O O . GLN A 1 98 ? 18.722 3.614 -14.303 1.00 97.56 98 GLN A O 1
ATOM 855 N N . VAL A 1 99 ? 18.936 5.127 -12.655 1.00 97.88 99 VAL A N 1
ATOM 856 C CA . VAL A 1 99 ? 17.519 5.121 -12.276 1.00 97.88 99 VAL A CA 1
ATOM 857 C C . VAL A 1 99 ? 16.654 5.607 -13.437 1.00 97.88 99 VAL A C 1
ATOM 859 O O . VAL A 1 99 ? 15.621 4.998 -13.720 1.00 97.88 99 VAL A O 1
ATOM 862 N N . LEU A 1 100 ? 17.074 6.665 -14.137 1.00 97.94 100 LEU A N 1
ATOM 863 C CA . LEU A 1 100 ? 16.344 7.216 -15.276 1.00 97.94 100 LEU A CA 1
ATOM 864 C C . LEU A 1 100 ? 16.269 6.211 -16.427 1.00 97.94 100 LEU A C 1
ATOM 866 O O . LEU A 1 100 ? 15.182 5.968 -16.947 1.00 97.94 100 LEU A O 1
ATOM 870 N N . ALA A 1 101 ? 17.394 5.584 -16.785 1.00 96.50 101 ALA A N 1
ATOM 871 C CA . ALA A 1 101 ? 17.461 4.586 -17.847 1.00 96.50 101 ALA A CA 1
ATOM 872 C C . ALA A 1 101 ? 16.531 3.401 -17.561 1.00 96.50 101 ALA A C 1
ATOM 874 O O . ALA A 1 101 ? 15.751 3.003 -18.429 1.00 96.50 101 ALA A O 1
ATOM 875 N N . VAL A 1 102 ? 16.541 2.885 -16.327 1.00 95.25 102 VAL A N 1
ATOM 876 C CA . VAL A 1 102 ? 15.643 1.794 -15.930 1.00 95.25 102 VAL A CA 1
ATOM 877 C C . VAL A 1 102 ? 14.178 2.251 -15.938 1.00 95.25 102 VAL A C 1
ATOM 879 O O . VAL A 1 102 ? 13.305 1.564 -16.473 1.00 95.25 102 VAL A O 1
ATOM 882 N N . SER A 1 103 ? 13.897 3.440 -15.406 1.00 95.81 103 SER A N 1
ATOM 883 C CA . SER A 1 103 ? 12.536 3.978 -15.317 1.00 95.81 103 SER A CA 1
ATOM 884 C C . SER A 1 103 ? 11.918 4.265 -16.689 1.00 95.81 103 SER A C 1
ATOM 886 O O . SER A 1 103 ? 10.730 4.012 -16.889 1.00 95.81 103 SER A O 1
ATOM 888 N N . MET A 1 104 ? 12.706 4.763 -17.645 1.00 95.00 104 MET A N 1
ATOM 889 C CA . MET A 1 104 ? 12.264 5.030 -19.017 1.00 95.00 104 MET A CA 1
ATOM 890 C C . MET A 1 104 ? 12.194 3.755 -19.865 1.00 95.00 104 MET A C 1
ATOM 892 O O . MET A 1 104 ? 11.233 3.570 -20.609 1.00 95.00 104 MET A O 1
ATOM 896 N N . GLY A 1 105 ? 13.189 2.870 -19.756 1.00 93.38 105 GLY A N 1
ATOM 897 C CA . GLY A 1 105 ? 13.287 1.661 -20.581 1.00 93.38 105 GLY A CA 1
ATOM 898 C C . GLY A 1 105 ? 12.312 0.547 -20.190 1.00 93.38 105 GLY A C 1
ATOM 899 O O . GLY A 1 105 ? 11.950 -0.278 -21.038 1.00 93.38 105 GLY A O 1
ATOM 900 N N . HIS A 1 106 ? 11.892 0.532 -18.921 1.00 92.62 106 HIS A N 1
ATOM 901 C CA . HIS A 1 106 ? 11.043 -0.517 -18.350 1.00 92.62 106 HIS A CA 1
ATOM 902 C C . HIS A 1 106 ? 9.743 0.015 -17.733 1.00 92.62 106 HIS A C 1
ATOM 904 O O . HIS A 1 106 ? 8.899 -0.774 -17.316 1.00 92.62 106 HIS A O 1
ATOM 910 N N . GLY A 1 107 ? 9.539 1.335 -17.667 1.00 93.19 107 GLY A N 1
ATOM 911 C CA . GLY A 1 107 ? 8.376 1.911 -16.985 1.00 93.19 107 GLY A CA 1
ATOM 912 C C . GLY A 1 107 ? 8.397 1.684 -15.470 1.00 93.19 107 GLY A C 1
ATOM 913 O O . GLY A 1 107 ? 7.342 1.706 -14.838 1.00 93.19 107 GLY A O 1
ATOM 914 N N . LEU A 1 108 ? 9.574 1.416 -14.897 1.00 94.75 108 LEU A N 1
ATOM 915 C CA . LEU A 1 108 ? 9.756 1.140 -13.475 1.00 94.75 108 LEU A CA 1
ATOM 916 C C . LEU A 1 108 ? 9.628 2.425 -12.646 1.00 94.75 108 LEU A C 1
ATOM 918 O O . LEU A 1 108 ? 10.108 3.478 -13.066 1.00 94.75 108 LEU A O 1
ATOM 922 N N . ALA A 1 109 ? 9.035 2.360 -11.451 1.00 95.69 109 ALA A N 1
ATOM 923 C CA . ALA A 1 109 ? 9.042 3.512 -10.557 1.00 95.69 109 ALA A CA 1
ATOM 924 C C . ALA A 1 109 ? 10.468 3.755 -10.002 1.00 95.69 109 ALA A C 1
ATOM 926 O O . ALA A 1 109 ? 11.075 2.825 -9.473 1.00 95.69 109 ALA A O 1
ATOM 927 N N . PRO A 1 110 ? 10.997 4.995 -9.998 1.00 96.94 110 PRO A N 1
ATOM 928 C CA . PRO A 1 110 ? 12.366 5.277 -9.550 1.00 96.94 110 PRO A CA 1
ATOM 929 C C . PRO A 1 110 ? 12.706 4.751 -8.148 1.00 96.94 110 PRO A C 1
ATOM 931 O O . PRO A 1 110 ? 13.821 4.311 -7.888 1.00 96.94 110 PRO A O 1
ATOM 934 N N . ALA A 1 111 ? 11.735 4.760 -7.228 1.00 96.38 111 ALA A N 1
ATOM 935 C CA . ALA A 1 111 ? 11.925 4.266 -5.865 1.00 96.38 111 ALA A CA 1
ATOM 936 C C . ALA A 1 111 ? 12.158 2.744 -5.797 1.00 96.38 111 ALA A C 1
ATOM 938 O O . ALA A 1 111 ? 12.780 2.269 -4.843 1.00 96.38 111 ALA A O 1
ATOM 939 N N . GLU A 1 112 ? 11.671 1.989 -6.784 1.00 95.94 112 GLU A N 1
ATOM 940 C CA . GLU A 1 112 ? 11.827 0.535 -6.855 1.00 95.94 112 GLU A CA 1
ATOM 941 C C . GLU A 1 112 ? 13.263 0.138 -7.197 1.00 95.94 112 GLU A C 1
ATOM 943 O O . GLU A 1 112 ? 13.751 -0.855 -6.669 1.00 95.94 112 GLU A O 1
ATOM 948 N N . TRP A 1 113 ? 13.991 0.961 -7.956 1.00 97.19 113 TRP A N 1
ATOM 949 C CA . TRP A 1 113 ? 15.415 0.734 -8.217 1.00 97.19 113 TRP A CA 1
ATOM 950 C C . TRP A 1 113 ? 16.243 0.651 -6.927 1.00 97.19 113 TRP A C 1
ATOM 952 O O . TRP A 1 113 ? 17.059 -0.254 -6.770 1.00 97.19 113 TRP A O 1
ATOM 962 N N . TYR A 1 114 ? 15.952 1.523 -5.955 1.00 96.81 114 TYR A N 1
ATOM 963 C CA . TYR A 1 114 ? 16.556 1.465 -4.619 1.00 96.81 114 TYR A CA 1
ATOM 964 C C . TYR A 1 114 ? 16.007 0.294 -3.793 1.00 96.81 114 TYR A C 1
ATOM 966 O O . TYR A 1 114 ? 16.774 -0.434 -3.173 1.00 96.81 114 TYR A O 1
ATOM 974 N N . LYS A 1 115 ? 14.677 0.099 -3.789 1.00 94.75 115 LYS A N 1
ATOM 975 C CA . LYS A 1 115 ? 13.992 -0.943 -2.996 1.00 94.75 115 LYS A CA 1
ATOM 976 C C . LYS A 1 115 ? 14.506 -2.348 -3.322 1.00 94.75 115 LYS A C 1
ATOM 978 O O . LYS A 1 115 ? 14.712 -3.139 -2.410 1.00 94.75 115 LYS A O 1
ATOM 983 N N . TYR A 1 116 ? 14.708 -2.634 -4.606 1.00 94.94 116 TYR A N 1
ATOM 984 C CA . TYR A 1 116 ? 15.163 -3.932 -5.105 1.00 94.94 116 TYR A CA 1
ATOM 985 C C . TYR A 1 116 ? 16.666 -3.967 -5.401 1.00 94.94 116 TYR A C 1
ATOM 987 O O . TYR A 1 116 ? 17.134 -4.936 -5.977 1.00 94.94 116 TYR A O 1
ATOM 995 N N . ARG A 1 117 ? 17.425 -2.929 -5.020 1.00 96.06 117 ARG A N 1
ATOM 996 C CA . ARG A 1 117 ? 18.884 -2.846 -5.206 1.00 96.06 117 ARG A CA 1
ATOM 997 C C . ARG A 1 117 ? 19.352 -3.108 -6.644 1.00 96.06 117 ARG A C 1
ATOM 999 O O . ARG A 1 117 ? 20.393 -3.715 -6.870 1.00 96.06 117 ARG A O 1
ATOM 1006 N N . LEU A 1 118 ? 18.626 -2.577 -7.628 1.00 95.94 118 LEU A N 1
ATOM 1007 C CA . LEU A 1 118 ? 18.934 -2.753 -9.057 1.00 95.94 118 LEU A CA 1
ATOM 1008 C C . LEU A 1 118 ? 20.212 -2.015 -9.515 1.00 95.94 118 LEU A C 1
ATOM 1010 O O . LEU A 1 118 ? 20.521 -2.016 -10.704 1.00 95.94 118 LEU A O 1
ATOM 1014 N N . TYR A 1 119 ? 20.941 -1.380 -8.593 1.00 95.62 119 TYR A N 1
ATOM 1015 C CA . TYR A 1 119 ? 22.304 -0.881 -8.803 1.00 95.62 119 TYR A CA 1
ATOM 1016 C C . TYR A 1 119 ? 23.365 -1.984 -8.773 1.00 95.62 119 TYR A C 1
ATOM 1018 O O . TYR A 1 119 ? 24.502 -1.745 -9.173 1.00 95.62 119 TYR A O 1
ATOM 1026 N N . GLN A 1 120 ? 23.029 -3.172 -8.269 1.00 95.12 120 GLN A N 1
ATOM 1027 C CA . GLN A 1 120 ? 23.936 -4.313 -8.263 1.00 95.12 120 GLN A CA 1
ATOM 1028 C C . GLN A 1 120 ? 23.857 -5.027 -9.619 1.00 95.12 120 GLN A C 1
ATOM 1030 O O . GLN A 1 120 ? 22.770 -5.337 -10.108 1.00 95.12 120 GLN A O 1
ATOM 1035 N N . ASN A 1 121 ? 25.009 -5.260 -10.254 1.00 91.62 121 ASN A N 1
ATOM 1036 C CA . ASN A 1 121 ? 25.086 -5.771 -11.631 1.00 91.62 121 ASN A CA 1
ATOM 1037 C C . ASN A 1 121 ? 24.453 -7.162 -11.810 1.00 91.62 121 ASN A C 1
ATOM 1039 O O . ASN A 1 121 ? 23.959 -7.491 -12.887 1.00 91.62 121 ASN A O 1
ATOM 1043 N N . ASP A 1 122 ? 24.509 -8.003 -10.784 1.00 92.12 122 ASP A N 1
ATOM 1044 C CA . ASP A 1 122 ? 23.874 -9.319 -10.724 1.00 92.12 122 ASP A CA 1
ATOM 1045 C C . ASP A 1 122 ? 22.350 -9.201 -10.593 1.00 92.12 122 ASP A C 1
ATOM 1047 O O . ASP A 1 122 ? 21.622 -9.827 -11.364 1.00 92.12 122 ASP A O 1
ATOM 1051 N N . VAL A 1 123 ? 21.867 -8.322 -9.713 1.00 91.00 123 VAL A N 1
ATOM 1052 C CA . VAL A 1 123 ? 20.430 -8.075 -9.507 1.00 91.00 123 VAL A CA 1
ATOM 1053 C C . VAL A 1 123 ? 19.793 -7.368 -10.708 1.00 91.00 123 VAL A C 1
ATOM 1055 O O . VAL A 1 123 ? 18.641 -7.610 -11.060 1.00 91.00 123 VAL A O 1
ATOM 1058 N N . GLN A 1 124 ? 20.536 -6.526 -11.425 1.00 89.44 124 GLN A N 1
ATOM 1059 C CA . GLN A 1 124 ? 20.022 -5.874 -12.630 1.00 89.44 124 GLN A CA 1
ATOM 1060 C C . GLN A 1 124 ? 19.667 -6.886 -13.737 1.00 89.44 124 GLN A C 1
ATOM 1062 O O . GLN A 1 124 ? 18.759 -6.640 -14.536 1.00 89.44 124 GLN A O 1
ATOM 1067 N N . LYS A 1 125 ? 20.334 -8.049 -13.776 1.00 90.31 125 LYS A N 1
ATOM 1068 C CA . LYS A 1 125 ? 20.023 -9.130 -14.729 1.00 90.31 125 LYS A CA 1
ATOM 1069 C C . LYS A 1 125 ? 18.687 -9.808 -14.424 1.00 90.31 125 LYS A C 1
ATOM 1071 O O . LYS A 1 125 ? 18.052 -10.302 -15.352 1.00 90.31 125 LYS A O 1
ATOM 1076 N N . THR A 1 126 ? 18.246 -9.775 -13.167 1.00 93.19 126 THR A N 1
ATOM 1077 C CA . THR A 1 126 ? 16.973 -10.347 -12.701 1.00 93.19 126 THR A CA 1
ATOM 1078 C C . THR A 1 126 ? 15.848 -9.315 -12.648 1.00 93.19 126 THR A C 1
ATOM 1080 O O . THR A 1 126 ? 14.789 -9.578 -12.086 1.00 93.19 126 THR A O 1
ATOM 1083 N N . LEU A 1 127 ? 16.022 -8.141 -13.274 1.00 94.81 127 LEU A N 1
ATOM 1084 C CA . LEU A 1 127 ? 15.006 -7.079 -13.335 1.00 94.81 127 LEU A CA 1
ATOM 1085 C C . LEU A 1 127 ? 13.622 -7.616 -13.726 1.00 94.81 127 LEU A C 1
ATOM 1087 O O . LEU A 1 127 ? 12.615 -7.226 -13.151 1.00 94.81 127 LEU A O 1
ATOM 1091 N N . TRP A 1 128 ? 13.567 -8.535 -14.687 1.00 95.50 128 TRP A N 1
ATOM 1092 C CA . TRP A 1 128 ? 12.308 -9.101 -15.169 1.00 95.50 128 TRP A CA 1
ATOM 1093 C C . TRP A 1 128 ? 11.733 -10.212 -14.292 1.00 95.50 128 TRP A C 1
ATOM 1095 O O . TRP A 1 128 ? 10.654 -10.699 -14.596 1.00 95.50 128 TRP A O 1
ATOM 1105 N N . ASP A 1 129 ? 12.432 -10.631 -13.243 1.00 94.62 129 ASP A N 1
ATOM 1106 C CA . ASP A 1 129 ? 11.980 -11.699 -12.350 1.00 94.62 129 ASP A CA 1
ATOM 1107 C C . ASP A 1 129 ? 11.213 -11.141 -11.137 1.00 94.62 129 ASP A C 1
ATOM 1109 O O . ASP A 1 129 ? 10.567 -11.888 -10.398 1.00 94.62 129 ASP A O 1
ATOM 1113 N N . TYR A 1 130 ? 11.236 -9.818 -10.944 1.00 94.62 130 TYR A N 1
ATOM 1114 C CA . TYR A 1 130 ? 10.496 -9.135 -9.888 1.00 94.62 130 TYR A CA 1
ATOM 1115 C C . TYR A 1 130 ? 9.087 -8.753 -10.324 1.00 94.62 130 TYR A C 1
ATOM 1117 O O . TYR A 1 130 ? 8.882 -8.184 -11.387 1.00 94.62 130 TYR A O 1
ATOM 1125 N N . VAL A 1 131 ? 8.116 -8.944 -9.429 1.00 94.94 131 VAL A N 1
ATOM 1126 C CA . VAL A 1 131 ? 6.793 -8.320 -9.548 1.00 94.94 131 VAL A CA 1
ATOM 1127 C C . VAL A 1 131 ? 6.814 -6.989 -8.809 1.00 94.94 131 VAL A C 1
ATOM 1129 O O . VAL A 1 131 ? 6.983 -6.946 -7.588 1.00 94.94 131 VAL A O 1
ATOM 1132 N N . TYR A 1 132 ? 6.618 -5.907 -9.553 1.00 94.81 132 TYR A N 1
ATOM 1133 C CA . TYR A 1 132 ? 6.675 -4.548 -9.026 1.00 94.81 132 TYR A CA 1
ATOM 1134 C C . TYR A 1 132 ? 5.346 -4.103 -8.417 1.00 94.81 132 TYR A C 1
ATOM 1136 O O . TYR A 1 132 ? 4.281 -4.615 -8.771 1.00 94.81 132 TYR A O 1
ATOM 1144 N N . ASP A 1 133 ? 5.380 -3.108 -7.526 1.00 91.88 133 ASP A N 1
ATOM 1145 C CA . ASP A 1 133 ? 4.216 -2.651 -6.750 1.00 91.88 133 ASP A CA 1
ATOM 1146 C C . ASP A 1 133 ? 3.053 -2.239 -7.666 1.00 91.88 133 ASP A C 1
ATOM 1148 O O . ASP A 1 133 ? 1.878 -2.476 -7.371 1.00 91.88 133 ASP A O 1
ATOM 1152 N N . GLN A 1 134 ? 3.374 -1.653 -8.823 1.00 90.50 134 GLN A N 1
ATOM 1153 C CA . GLN A 1 134 ? 2.385 -1.251 -9.821 1.00 90.50 134 GLN A CA 1
ATOM 1154 C C . GLN A 1 134 ? 1.716 -2.422 -10.552 1.00 90.50 134 GLN A C 1
ATOM 1156 O O . GLN A 1 134 ? 0.650 -2.208 -11.131 1.00 90.50 134 GLN A O 1
ATOM 1161 N N . GLU A 1 135 ? 2.303 -3.621 -10.496 1.00 93.31 135 GLU A N 1
ATOM 1162 C CA . GLU A 1 135 ? 1.829 -4.843 -11.148 1.00 93.31 135 GLU A CA 1
ATOM 1163 C C . GLU A 1 135 ? 1.123 -5.822 -10.207 1.00 93.31 135 GLU A C 1
ATOM 1165 O O . GLU A 1 135 ? 0.371 -6.672 -10.683 1.00 93.31 135 GLU A O 1
ATOM 1170 N N . VAL A 1 136 ? 1.310 -5.687 -8.887 1.00 91.69 136 VAL A N 1
ATOM 1171 C CA . VAL A 1 136 ? 0.804 -6.615 -7.854 1.00 91.69 136 VAL A CA 1
ATOM 1172 C C . VAL A 1 136 ? -0.671 -6.977 -8.050 1.00 91.69 136 VAL A C 1
ATOM 1174 O O . VAL A 1 136 ? -1.048 -8.146 -7.970 1.00 91.69 136 VAL A O 1
ATOM 1177 N N . SER A 1 137 ? -1.523 -5.996 -8.356 1.00 87.38 137 SER A N 1
ATOM 1178 C CA . SER A 1 137 ? -2.957 -6.242 -8.555 1.00 87.38 137 SER A CA 1
ATOM 1179 C C . SER A 1 137 ? -3.229 -7.184 -9.736 1.00 87.38 137 SER A C 1
ATOM 1181 O O . SER A 1 137 ? -3.917 -8.196 -9.578 1.00 87.38 137 SER A O 1
ATOM 1183 N N . ALA A 1 138 ? -2.655 -6.908 -10.914 1.00 90.00 138 ALA A N 1
ATOM 1184 C CA . ALA A 1 138 ? -2.841 -7.796 -12.060 1.00 90.00 138 ALA A CA 1
ATOM 1185 C C . ALA A 1 138 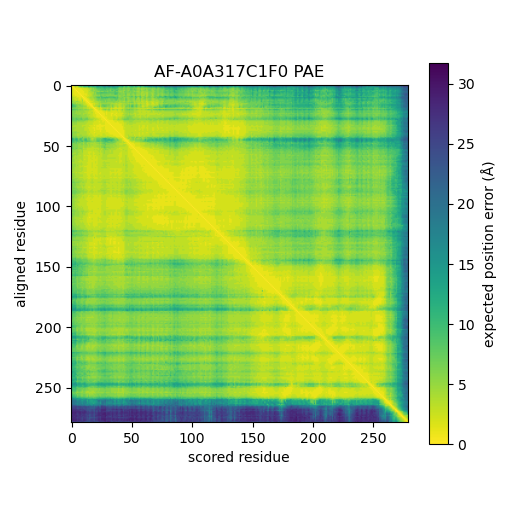? -2.091 -9.112 -11.907 1.00 90.00 138 ALA A C 1
ATOM 1187 O O . ALA A 1 138 ? -2.575 -10.123 -12.401 1.00 90.00 138 ALA A O 1
ATOM 1188 N N . PHE A 1 139 ? -0.960 -9.128 -11.202 1.00 93.44 139 PHE A N 1
ATOM 1189 C CA . PHE A 1 139 ? -0.273 -10.360 -10.838 1.00 93.44 139 PHE A CA 1
ATOM 1190 C C . PHE A 1 139 ? -1.203 -11.297 -10.063 1.00 93.44 139 PHE A C 1
ATOM 1192 O O . PHE A 1 139 ? -1.384 -12.451 -10.454 1.00 93.44 139 PHE A O 1
ATOM 1199 N N . HIS A 1 140 ? -1.864 -10.799 -9.014 1.00 89.00 140 HIS A N 1
ATOM 1200 C CA . HIS A 1 140 ? -2.820 -11.599 -8.252 1.00 89.00 140 HIS A CA 1
ATOM 1201 C C . HIS A 1 140 ? -4.027 -12.020 -9.090 1.00 89.00 140 HIS A C 1
ATOM 1203 O O . HIS A 1 140 ? -4.442 -13.177 -9.004 1.00 89.00 140 HIS A O 1
ATOM 1209 N N . ALA A 1 141 ? -4.570 -11.130 -9.923 1.00 86.25 141 ALA A N 1
ATOM 1210 C CA . ALA A 1 141 ? -5.668 -11.480 -10.823 1.00 86.25 141 ALA A CA 1
ATOM 1211 C C . ALA A 1 141 ? -5.255 -12.574 -11.826 1.00 86.25 141 ALA A C 1
ATOM 1213 O O . ALA A 1 141 ? -6.003 -13.521 -12.060 1.00 86.25 141 ALA A O 1
ATOM 1214 N N . TYR A 1 142 ? -4.044 -12.480 -12.377 1.00 88.56 142 TYR A N 1
ATOM 1215 C CA . TYR A 1 142 ? -3.481 -13.453 -13.307 1.00 88.56 142 TYR A CA 1
ATOM 1216 C C . TYR A 1 142 ? -3.255 -14.812 -12.635 1.00 88.56 142 TYR A C 1
ATOM 1218 O O . TYR A 1 142 ? -3.718 -15.829 -13.145 1.00 88.56 142 TYR A O 1
ATOM 1226 N N . ARG A 1 143 ? -2.603 -14.844 -11.465 1.00 89.56 143 ARG A N 1
ATOM 1227 C CA . ARG A 1 143 ? -2.299 -16.085 -10.725 1.00 89.56 143 ARG A CA 1
ATOM 1228 C C . ARG A 1 143 ? -3.535 -16.826 -10.230 1.00 89.56 143 ARG A C 1
ATOM 1230 O O . ARG A 1 143 ? -3.477 -18.040 -10.056 1.00 89.56 143 ARG A O 1
ATOM 1237 N N . ASN A 1 144 ? -4.633 -16.112 -10.001 1.00 88.56 144 ASN A N 1
ATOM 1238 C CA . ASN A 1 144 ? -5.888 -16.704 -9.550 1.00 88.56 144 ASN A CA 1
ATOM 1239 C C . ASN A 1 144 ? -6.907 -16.912 -10.679 1.00 88.56 144 ASN A C 1
ATOM 1241 O O . ASN A 1 144 ? -8.037 -17.329 -10.419 1.00 88.56 144 ASN A O 1
ATOM 1245 N N . ARG A 1 145 ? -6.536 -16.647 -11.936 1.00 85.75 145 ARG A N 1
ATOM 1246 C CA . ARG A 1 145 ? -7.427 -16.861 -13.075 1.00 85.75 145 ARG A CA 1
ATOM 1247 C C . ARG A 1 145 ? -7.822 -18.338 -13.170 1.00 85.75 145 ARG A C 1
ATOM 1249 O O . ARG A 1 145 ? -6.966 -19.213 -13.146 1.00 85.75 145 ARG A O 1
ATOM 1256 N N . GLY A 1 146 ? -9.123 -18.598 -13.299 1.00 86.88 146 GLY A N 1
ATOM 1257 C CA . GLY A 1 146 ? -9.668 -19.955 -13.413 1.00 86.88 146 GLY A CA 1
ATOM 1258 C C . GLY A 1 146 ? -9.756 -20.724 -12.093 1.00 86.88 146 GLY A C 1
ATOM 1259 O O . GLY A 1 146 ? -10.207 -21.864 -12.105 1.00 86.88 146 GLY A O 1
ATOM 1260 N N . ARG A 1 147 ? -9.369 -20.127 -10.955 1.00 90.56 147 ARG A N 1
ATOM 1261 C CA . ARG A 1 147 ? -9.595 -20.752 -9.649 1.00 90.56 147 ARG A CA 1
ATOM 1262 C C . ARG A 1 147 ? -11.072 -20.629 -9.256 1.00 90.56 147 ARG A C 1
ATOM 1264 O O . ARG A 1 147 ? -11.588 -19.504 -9.260 1.00 90.56 147 ARG A O 1
ATOM 1271 N N . PRO A 1 148 ? -11.743 -21.737 -8.895 1.00 91.06 148 PRO A N 1
ATOM 1272 C CA . PRO A 1 148 ? -13.093 -21.667 -8.350 1.00 91.06 148 PRO A CA 1
ATOM 1273 C C . PRO A 1 148 ? -13.072 -20.872 -7.037 1.00 91.06 148 PRO A C 1
ATOM 1275 O O . PRO A 1 148 ? -12.044 -20.808 -6.360 1.00 91.06 148 PRO A O 1
ATOM 1278 N N . HIS A 1 149 ? -14.181 -20.209 -6.709 1.00 90.06 149 HIS A N 1
ATOM 1279 C CA . HIS A 1 149 ? -14.351 -19.434 -5.469 1.00 90.06 149 HIS A CA 1
ATOM 1280 C C . HIS A 1 149 ? -13.358 -18.272 -5.252 1.00 90.06 149 HIS A C 1
ATOM 1282 O O . HIS A 1 149 ? -13.310 -17.693 -4.170 1.00 90.06 149 HIS A O 1
ATOM 1288 N N . TYR A 1 150 ? -12.588 -17.844 -6.265 1.00 87.38 150 TYR A N 1
ATOM 1289 C CA . TYR A 1 150 ? -11.623 -16.743 -6.102 1.00 87.38 150 TYR A CA 1
ATOM 1290 C C . TYR A 1 150 ? -12.259 -15.460 -5.545 1.00 87.38 150 TYR A C 1
ATOM 1292 O O . TYR A 1 150 ? -11.701 -14.836 -4.645 1.00 87.38 150 TYR A O 1
ATOM 1300 N N . GLN A 1 151 ? -13.429 -15.072 -6.058 1.00 87.81 151 GLN A N 1
ATOM 1301 C CA . GLN A 1 151 ? -14.128 -13.871 -5.589 1.00 87.81 151 GLN A CA 1
ATOM 1302 C C . GLN A 1 151 ? -14.589 -14.010 -4.135 1.00 87.81 151 GLN A C 1
ATOM 1304 O O . GLN A 1 151 ? -14.501 -13.046 -3.379 1.00 87.81 151 GLN A O 1
ATOM 1309 N N . GLU A 1 152 ? -15.016 -15.206 -3.727 1.00 92.69 152 GLU A N 1
ATOM 1310 C CA . GLU A 1 152 ? -15.403 -15.503 -2.345 1.00 92.69 152 GLU A CA 1
ATOM 1311 C C . GLU A 1 152 ? -14.191 -15.424 -1.415 1.00 92.69 152 GLU A C 1
ATOM 1313 O O . GLU A 1 152 ? -14.262 -14.766 -0.382 1.00 92.69 152 GLU A O 1
ATOM 1318 N N . HIS A 1 153 ? -13.042 -15.980 -1.815 1.00 91.88 153 HIS A N 1
ATOM 1319 C CA . HIS A 1 153 ? -11.796 -15.865 -1.052 1.00 91.88 153 HIS A CA 1
ATOM 1320 C C . HIS A 1 153 ? -11.313 -14.414 -0.937 1.00 91.88 153 HIS A C 1
ATOM 1322 O O . HIS A 1 153 ? -10.873 -13.992 0.129 1.00 91.88 153 HIS A O 1
ATOM 1328 N N . VAL A 1 154 ? -11.408 -13.619 -2.010 1.00 89.50 154 VAL A N 1
ATOM 1329 C CA . VAL A 1 154 ? -11.067 -12.187 -1.964 1.00 89.50 154 VAL A CA 1
ATOM 1330 C C . VAL A 1 154 ? -12.021 -11.427 -1.045 1.00 89.50 154 VAL A C 1
ATOM 1332 O O . VAL A 1 154 ? -11.568 -10.595 -0.260 1.00 89.50 154 VAL A O 1
ATOM 1335 N N . ALA A 1 155 ? -13.323 -11.712 -1.116 1.00 92.19 155 ALA A N 1
ATOM 1336 C CA . ALA A 1 155 ? -14.313 -11.106 -0.234 1.00 92.19 155 ALA A CA 1
ATOM 1337 C C . ALA A 1 155 ? -14.062 -11.482 1.235 1.00 92.19 155 ALA A C 1
ATOM 1339 O O . ALA A 1 155 ? -14.111 -10.606 2.097 1.00 92.19 155 ALA A O 1
ATOM 1340 N N . LEU A 1 156 ? -13.720 -12.746 1.505 1.00 95.50 156 LEU A N 1
ATOM 1341 C CA . LEU A 1 156 ? -13.356 -13.238 2.831 1.00 95.50 156 LEU A CA 1
ATOM 1342 C C . LEU A 1 156 ? -12.119 -12.514 3.371 1.00 95.50 156 LEU A C 1
ATOM 1344 O O . LEU A 1 156 ? -12.175 -11.961 4.460 1.00 95.50 156 LEU A O 1
ATOM 1348 N N . LEU A 1 157 ? -11.037 -12.433 2.590 1.00 92.94 157 LEU A N 1
ATOM 1349 C CA . LEU A 1 157 ? -9.812 -11.721 2.981 1.00 92.94 157 LEU A CA 1
ATOM 1350 C C . LEU A 1 157 ? -10.028 -10.209 3.172 1.00 92.94 157 LEU A C 1
ATOM 1352 O O . LEU A 1 157 ? -9.329 -9.572 3.960 1.00 92.94 157 LEU A O 1
ATOM 1356 N N . GLY A 1 158 ? -10.974 -9.616 2.439 1.00 93.81 158 GLY A N 1
ATOM 1357 C CA . GLY A 1 158 ? -11.342 -8.206 2.574 1.00 93.81 158 GLY A CA 1
ATOM 1358 C C . GLY A 1 158 ? -12.158 -7.895 3.833 1.00 93.81 158 GLY A C 1
ATOM 1359 O O . GLY A 1 158 ? -12.141 -6.751 4.301 1.00 93.81 158 GLY A O 1
ATOM 1360 N N . ASP A 1 159 ? -12.845 -8.895 4.386 1.00 97.00 159 ASP A N 1
ATOM 1361 C CA . ASP A 1 159 ? -13.638 -8.811 5.609 1.00 97.00 159 ASP A CA 1
ATOM 1362 C C . ASP A 1 159 ? -12.830 -9.348 6.794 1.00 97.00 159 ASP A C 1
ATOM 1364 O O . ASP A 1 159 ? -12.828 -10.543 7.091 1.00 97.00 159 ASP A O 1
ATOM 1368 N N . LYS A 1 160 ? -12.139 -8.443 7.498 1.00 96.06 160 LYS A N 1
ATOM 1369 C CA . LYS A 1 160 ? -11.229 -8.825 8.589 1.00 96.06 160 LYS A CA 1
ATOM 1370 C C . LYS A 1 160 ? -11.919 -9.621 9.692 1.00 96.06 160 LYS A C 1
ATOM 1372 O O . LYS A 1 160 ? -11.258 -10.441 10.314 1.00 96.06 160 LYS A O 1
ATOM 1377 N N . TYR A 1 161 ? -13.209 -9.379 9.929 1.00 96.88 161 TYR A N 1
ATOM 1378 C CA . TYR A 1 161 ? -13.953 -10.065 10.982 1.00 96.88 161 TYR A CA 1
ATOM 1379 C C . TYR A 1 161 ? -14.227 -11.517 10.593 1.00 96.88 161 TYR A C 1
ATOM 1381 O O . TYR A 1 161 ? -13.885 -12.429 11.340 1.00 96.88 161 TYR A O 1
ATOM 1389 N N . LYS A 1 162 ? -14.767 -11.742 9.387 1.00 97.12 162 LYS A N 1
ATOM 1390 C CA . LYS A 1 162 ? -15.002 -13.103 8.880 1.00 97.12 162 LYS A CA 1
ATOM 1391 C C . LYS A 1 162 ? -13.706 -13.888 8.724 1.00 97.12 162 LYS A C 1
ATOM 1393 O O . LYS A 1 162 ? -13.673 -15.071 9.039 1.00 97.12 162 LYS A O 1
ATOM 1398 N N . PHE A 1 163 ? -12.651 -13.233 8.243 1.00 96.62 163 PHE A N 1
ATOM 1399 C CA . PHE A 1 163 ? -11.349 -13.869 8.108 1.00 96.62 163 PHE A CA 1
ATOM 1400 C C . PHE A 1 163 ? -10.796 -14.318 9.463 1.00 96.62 163 PHE A C 1
ATOM 1402 O O . PHE A 1 163 ? -10.361 -15.454 9.587 1.00 96.62 163 PHE A O 1
ATOM 1409 N N . GLU A 1 164 ? -10.862 -13.462 10.485 1.00 95.50 164 GLU A N 1
ATOM 1410 C CA . GLU A 1 164 ? -10.408 -13.805 11.836 1.00 95.50 164 GLU A CA 1
ATOM 1411 C C . GLU A 1 164 ? -11.232 -14.938 12.454 1.00 95.50 164 GLU A C 1
ATOM 1413 O O . GLU A 1 164 ? -10.648 -15.874 12.987 1.00 95.50 164 GLU A O 1
ATOM 1418 N N . LYS A 1 165 ? -12.562 -14.926 12.289 1.00 95.56 165 LYS A N 1
ATOM 1419 C CA . LYS A 1 165 ? -13.418 -16.035 12.736 1.00 95.56 165 LYS A CA 1
ATOM 1420 C C . LYS A 1 165 ? -13.079 -17.359 12.060 1.00 95.56 165 LYS A C 1
ATOM 1422 O O . LYS A 1 165 ? -12.975 -18.372 12.738 1.00 95.56 165 LYS A O 1
ATOM 1427 N N . MET A 1 166 ? -12.817 -17.338 10.756 1.00 96.69 166 MET A N 1
ATOM 1428 C CA . MET A 1 166 ? -12.374 -18.528 10.031 1.00 96.69 166 MET A CA 1
ATOM 1429 C C . MET A 1 166 ? -11.015 -19.039 10.537 1.00 96.69 166 MET A C 1
ATOM 1431 O O . MET A 1 166 ? -10.834 -20.244 10.657 1.00 96.69 166 MET A O 1
ATOM 1435 N N . LEU A 1 167 ? -10.072 -18.156 10.890 1.00 96.00 167 LEU A N 1
ATOM 1436 C CA . LEU A 1 167 ? -8.806 -18.576 11.509 1.00 96.00 167 LEU A CA 1
ATOM 1437 C C . LEU A 1 167 ? -9.025 -19.205 12.893 1.00 96.00 167 LEU A C 1
ATOM 1439 O O . LEU A 1 167 ? -8.458 -20.263 13.164 1.00 96.00 167 LEU A O 1
ATOM 1443 N N . GLU A 1 168 ? -9.869 -18.592 13.731 1.00 94.06 168 GLU A N 1
ATOM 1444 C CA . GLU A 1 168 ? -10.236 -19.110 15.058 1.00 94.06 168 GLU A CA 1
ATOM 1445 C C . GLU A 1 168 ? -10.859 -20.515 14.960 1.00 94.06 168 GLU A C 1
ATOM 1447 O O . GLU A 1 168 ? -10.441 -21.423 15.676 1.00 94.06 168 GLU A O 1
ATOM 1452 N N . GLU A 1 169 ? -11.794 -20.727 14.027 1.00 96.19 169 GLU A N 1
ATOM 1453 C CA . GLU A 1 169 ? -12.428 -22.031 13.763 1.00 96.19 169 GLU A CA 1
ATOM 1454 C C . GLU A 1 169 ? -11.426 -23.110 13.325 1.00 96.19 169 GLU A C 1
ATOM 1456 O O . GLU A 1 169 ? -11.619 -24.291 13.607 1.00 96.19 169 GLU A O 1
ATOM 1461 N N . GLN A 1 170 ? -10.341 -22.714 12.655 1.00 97.19 170 GLN A N 1
ATOM 1462 C CA . GLN A 1 170 ? -9.257 -23.610 12.239 1.00 97.19 170 GLN A CA 1
ATOM 1463 C C . GLN A 1 170 ? -8.171 -23.780 13.316 1.00 97.19 170 GLN A C 1
ATOM 1465 O O . GLN A 1 170 ? -7.140 -24.400 13.057 1.00 97.19 170 GLN A O 1
ATOM 1470 N N . GLY A 1 171 ? -8.362 -23.215 14.513 1.00 95.00 171 GLY A N 1
ATOM 1471 C CA . GLY A 1 171 ? -7.374 -23.258 15.592 1.00 95.00 171 GLY A CA 1
ATOM 1472 C C . GLY A 1 171 ? -6.096 -22.470 15.287 1.00 95.00 171 GLY A C 1
ATOM 1473 O O . GLY A 1 171 ? -5.065 -22.704 15.917 1.00 95.00 171 GLY A O 1
ATOM 1474 N N . ILE A 1 172 ? -6.136 -21.548 14.320 1.00 94.00 172 ILE A N 1
ATOM 1475 C CA . ILE A 1 172 ? -5.005 -20.691 13.969 1.00 94.00 172 ILE A CA 1
ATOM 1476 C C . ILE A 1 172 ? -5.055 -19.445 14.862 1.00 94.00 172 ILE A C 1
ATOM 1478 O O . ILE A 1 172 ? -6.028 -18.690 14.792 1.00 94.00 172 ILE A O 1
ATOM 1482 N N . PRO A 1 173 ? -4.011 -19.175 15.671 1.00 90.69 173 PRO A N 1
ATOM 1483 C CA . PRO A 1 173 ? -3.979 -17.991 16.518 1.00 90.69 173 PRO A CA 1
ATOM 1484 C C . PRO A 1 173 ? -4.109 -16.698 15.705 1.00 90.69 173 PRO A C 1
ATOM 1486 O O . PRO A 1 173 ? -3.341 -16.448 14.772 1.00 90.69 173 PRO A O 1
ATOM 1489 N N . ALA A 1 174 ? -5.061 -15.856 16.095 1.00 91.19 174 ALA A N 1
ATOM 1490 C CA . ALA A 1 174 ? -5.265 -14.515 15.562 1.00 91.19 174 ALA A CA 1
ATOM 1491 C C . ALA A 1 174 ? -5.153 -13.470 16.684 1.00 91.19 174 ALA A C 1
ATOM 1493 O O . ALA A 1 174 ? -4.949 -13.813 17.847 1.00 91.19 174 ALA A O 1
ATOM 1494 N N . ALA A 1 175 ? -5.264 -12.183 16.342 1.00 88.50 175 ALA A N 1
ATOM 1495 C CA . ALA A 1 175 ? -5.236 -11.114 17.343 1.00 88.50 175 ALA A CA 1
ATOM 1496 C C . ALA A 1 175 ? -6.443 -11.182 18.300 1.00 88.50 175 ALA A C 1
ATOM 1498 O O . ALA A 1 175 ? -6.382 -10.644 19.394 1.00 88.50 175 ALA A O 1
ATOM 1499 N N . GLY A 1 176 ? -7.529 -11.836 17.902 1.00 89.75 176 GLY A N 1
ATOM 1500 C CA . GLY A 1 176 ? -8.756 -11.908 18.676 1.00 89.75 176 GLY A CA 1
ATOM 1501 C C . GLY A 1 176 ? -9.573 -10.634 18.500 1.00 89.75 176 GLY A C 1
ATOM 1502 O O . GLY A 1 176 ? -9.120 -9.517 18.767 1.00 89.75 176 GLY A O 1
ATOM 1503 N N . THR A 1 177 ? -10.813 -10.798 18.049 1.00 96.25 177 THR A N 1
ATOM 1504 C CA . THR A 1 177 ? -11.802 -9.717 18.088 1.00 96.25 177 THR A CA 1
ATOM 1505 C C . THR A 1 177 ? -12.607 -9.829 19.377 1.00 96.25 177 THR A C 1
ATOM 1507 O O . THR A 1 177 ? -13.320 -10.811 19.567 1.00 96.25 177 THR A O 1
ATOM 1510 N N . ILE A 1 178 ? -12.524 -8.801 20.229 1.00 96.94 178 ILE A N 1
ATOM 1511 C CA . ILE A 1 178 ? -13.363 -8.680 21.430 1.00 96.94 178 ILE A CA 1
ATOM 1512 C C . ILE A 1 178 ? -14.814 -8.482 20.995 1.00 96.94 178 ILE A C 1
ATOM 1514 O O . ILE A 1 178 ? -15.705 -9.218 21.403 1.00 96.94 178 ILE A O 1
ATOM 1518 N N . THR A 1 179 ? -15.046 -7.497 20.124 1.00 97.19 179 THR A N 1
ATOM 1519 C CA . THR A 1 179 ? -16.373 -7.221 19.572 1.00 97.19 179 THR A CA 1
ATOM 1520 C C . THR A 1 179 ? -16.297 -6.500 18.226 1.00 97.19 179 THR A C 1
ATOM 1522 O O . THR A 1 179 ? -15.270 -5.917 17.861 1.00 97.19 179 THR A O 1
ATOM 1525 N N . LEU A 1 180 ? -17.401 -6.549 17.483 1.00 97.38 180 LEU A N 1
ATOM 1526 C CA . LEU A 1 180 ? -17.615 -5.808 16.245 1.00 97.38 180 LEU A CA 1
ATOM 1527 C C . LEU A 1 180 ? -18.657 -4.715 16.501 1.00 97.38 180 LEU A C 1
ATOM 1529 O O . LEU A 1 180 ? -19.847 -5.007 16.611 1.00 97.38 180 LEU A O 1
ATOM 1533 N N . LEU A 1 181 ? -18.219 -3.460 16.543 1.00 96.69 181 LEU A N 1
ATOM 1534 C CA . LEU A 1 181 ? -19.115 -2.312 16.653 1.00 96.69 181 LEU A CA 1
ATOM 1535 C C . LEU A 1 181 ? -19.603 -1.909 15.261 1.00 96.69 181 LEU A C 1
ATOM 1537 O O . LEU A 1 181 ? -18.797 -1.644 14.366 1.00 96.69 181 LEU A O 1
ATOM 1541 N N . GLN A 1 182 ? -20.920 -1.891 15.068 1.00 95.75 182 GLN A N 1
ATOM 1542 C CA . GLN A 1 182 ? -21.531 -1.524 13.790 1.00 95.75 182 GLN A CA 1
ATOM 1543 C C . GLN A 1 182 ? -21.468 -0.010 13.570 1.00 95.75 182 GLN A C 1
ATOM 1545 O O . GLN A 1 182 ? -21.447 0.775 14.526 1.00 95.75 182 GLN A O 1
ATOM 1550 N N . GLN A 1 183 ? -21.487 0.405 12.306 1.00 92.75 183 GLN A N 1
ATOM 1551 C CA . GLN A 1 183 ? -21.682 1.815 11.970 1.00 92.75 183 GLN A CA 1
ATOM 1552 C C . GLN A 1 183 ? -22.967 2.384 12.607 1.00 92.75 183 GLN A C 1
ATOM 1554 O O . GLN A 1 183 ? -23.956 1.668 12.770 1.00 92.75 183 GLN A O 1
ATOM 1559 N N . ASN A 1 184 ? -22.965 3.678 12.940 1.00 89.19 184 ASN A N 1
ATOM 1560 C CA . ASN A 1 184 ? -24.089 4.383 13.589 1.00 89.19 184 ASN A CA 1
ATOM 1561 C C . ASN A 1 184 ? -24.507 3.837 14.970 1.00 89.19 184 ASN A C 1
ATOM 1563 O O . ASN A 1 184 ? -25.637 4.052 15.411 1.00 89.19 184 ASN A O 1
ATOM 1567 N N . THR A 1 185 ? -23.612 3.145 15.678 1.00 90.12 185 THR A N 1
ATOM 1568 C CA . THR A 1 185 ? -23.851 2.775 17.081 1.00 90.12 185 THR A CA 1
ATOM 1569 C C . THR A 1 185 ? -23.940 4.046 17.936 1.00 90.12 185 THR A C 1
ATOM 1571 O O . THR A 1 185 ? -22.948 4.763 18.059 1.00 90.12 185 THR A O 1
ATOM 1574 N N . LEU A 1 186 ? -25.109 4.317 18.534 1.00 84.81 186 LEU A N 1
ATOM 1575 C CA . LEU A 1 186 ? -25.376 5.541 19.314 1.00 84.81 186 LEU A CA 1
ATOM 1576 C C . LEU A 1 186 ? -24.389 5.724 20.479 1.00 84.81 186 LEU A C 1
ATOM 1578 O O . LEU A 1 186 ? -23.879 6.819 20.696 1.00 84.81 186 LEU A O 1
ATOM 1582 N N . ASP A 1 187 ? -24.039 4.628 21.151 1.00 91.38 187 ASP A N 1
ATOM 1583 C CA . ASP A 1 187 ? -23.186 4.637 22.343 1.00 91.38 187 ASP A CA 1
ATOM 1584 C C . ASP A 1 187 ? -21.742 4.200 22.057 1.00 91.38 187 ASP A C 1
ATOM 1586 O O . ASP A 1 187 ? -21.065 3.660 22.932 1.00 91.38 187 ASP A O 1
ATOM 1590 N N . PHE A 1 188 ? -21.236 4.409 20.835 1.00 93.12 188 PHE A N 1
ATOM 1591 C CA . PHE A 1 188 ? -19.920 3.894 20.423 1.00 93.12 188 PHE A CA 1
ATOM 1592 C C . PHE A 1 188 ? -18.793 4.303 21.386 1.00 93.12 188 PHE A C 1
ATOM 1594 O O . PHE A 1 188 ? -17.956 3.483 21.765 1.00 93.12 188 PHE A O 1
ATOM 1601 N N . ARG A 1 189 ? -18.782 5.569 21.823 1.00 94.56 189 ARG A N 1
ATOM 1602 C CA . ARG A 1 189 ? -17.779 6.088 22.765 1.00 94.56 189 ARG A CA 1
ATOM 1603 C C . ARG A 1 189 ? -17.901 5.451 24.152 1.00 94.56 189 ARG A C 1
ATOM 1605 O O . ARG A 1 189 ? -16.878 5.148 24.760 1.00 94.56 189 ARG A O 1
ATOM 1612 N N . LEU A 1 190 ? -19.124 5.246 24.639 1.00 95.62 190 LEU A N 1
ATOM 1613 C CA . LEU A 1 190 ? -19.377 4.627 25.939 1.00 95.62 190 LEU A CA 1
ATOM 1614 C C . LEU A 1 190 ? -18.959 3.152 25.932 1.00 95.62 190 LEU A C 1
ATOM 1616 O O . LEU A 1 190 ? -18.239 2.724 26.828 1.00 95.62 190 LEU A O 1
ATOM 1620 N N . GLN A 1 191 ? -19.313 2.413 24.877 1.00 96.75 191 GLN A N 1
ATOM 1621 C CA . GLN A 1 191 ? -18.905 1.016 24.710 1.00 96.75 191 GLN A CA 1
ATOM 1622 C C . GLN A 1 191 ? -17.382 0.879 24.640 1.00 96.75 191 GLN A C 1
ATOM 1624 O O . GLN A 1 191 ? -16.808 -0.002 25.271 1.00 96.75 191 GLN A O 1
ATOM 1629 N N . LEU A 1 192 ? -16.692 1.781 23.935 1.00 97.00 192 LEU A N 1
ATOM 1630 C CA . LEU A 1 192 ? -15.230 1.799 23.943 1.00 97.00 192 LEU A CA 1
ATOM 1631 C C . LEU A 1 192 ? -14.638 2.092 25.324 1.00 97.00 192 LEU A C 1
ATOM 1633 O O . LEU A 1 192 ? -13.609 1.512 25.659 1.00 97.00 192 LEU A O 1
ATOM 1637 N N . ALA A 1 193 ? -15.252 2.981 26.110 1.00 97.44 193 ALA A N 1
ATOM 1638 C CA . ALA A 1 193 ? -14.793 3.276 27.464 1.00 97.44 193 ALA A CA 1
ATOM 1639 C C . ALA A 1 193 ? -14.925 2.055 28.380 1.00 97.44 193 ALA A C 1
ATOM 1641 O O . ALA A 1 193 ? -13.986 1.732 29.105 1.00 97.44 193 ALA A O 1
ATOM 1642 N N . GLU A 1 194 ? -16.053 1.348 28.302 1.00 97.62 194 GLU A N 1
ATOM 1643 C CA . GLU A 1 194 ? -16.281 0.111 29.049 1.00 97.62 194 GLU A CA 1
ATOM 1644 C C . GLU A 1 194 ? -15.271 -0.972 28.653 1.00 97.62 194 GLU A C 1
ATOM 1646 O O . GLU A 1 194 ? -14.569 -1.514 29.508 1.00 97.62 194 GLU A O 1
ATOM 1651 N N . LEU A 1 195 ? -15.127 -1.226 27.349 1.00 97.81 195 LEU A N 1
ATOM 1652 C CA . LEU A 1 195 ? -14.178 -2.209 26.831 1.00 97.81 195 LEU A CA 1
ATOM 1653 C C . LEU A 1 195 ? -12.736 -1.856 27.211 1.00 97.81 195 LEU A C 1
ATOM 1655 O O . LEU A 1 195 ? -11.957 -2.750 27.534 1.00 97.81 195 LEU A O 1
ATOM 1659 N N . ALA A 1 196 ? -12.372 -0.571 27.205 1.00 97.62 196 ALA A N 1
ATOM 1660 C CA . ALA A 1 196 ? -11.039 -0.133 27.605 1.00 97.62 196 ALA A CA 1
ATOM 1661 C C . ALA A 1 196 ? -10.823 -0.281 29.120 1.00 97.62 196 ALA A C 1
ATOM 1663 O O . ALA A 1 196 ? -9.724 -0.604 29.564 1.00 97.62 196 ALA A O 1
ATOM 1664 N N . GLY A 1 197 ? -11.873 -0.097 29.924 1.00 96.81 197 GLY A N 1
ATOM 1665 C CA . GLY A 1 197 ? -11.844 -0.393 31.356 1.00 96.81 197 GLY A CA 1
ATOM 1666 C C . GLY A 1 197 ? -11.640 -1.883 31.651 1.00 96.81 197 GLY A C 1
ATOM 1667 O O . GLY A 1 197 ? -10.922 -2.224 32.586 1.00 96.81 197 GLY A O 1
ATOM 1668 N N . GLN A 1 198 ? -12.226 -2.767 30.838 1.00 97.25 198 GLN A N 1
ATOM 1669 C CA . GLN A 1 198 ? -12.152 -4.223 31.018 1.00 97.25 198 GLN A CA 1
ATOM 1670 C C . GLN A 1 198 ? -10.866 -4.844 30.456 1.00 97.25 198 GLN A C 1
ATOM 1672 O O . GLN A 1 198 ? -10.284 -5.736 31.070 1.00 97.25 198 GLN A O 1
ATOM 1677 N N . HIS A 1 199 ? -10.420 -4.388 29.285 1.00 96.06 199 HIS A N 1
ATOM 1678 C CA . HIS A 1 199 ? -9.329 -5.012 28.528 1.00 96.06 199 HIS A CA 1
ATOM 1679 C C . HIS A 1 199 ? -8.059 -4.153 28.446 1.00 96.06 199 HIS A C 1
ATOM 1681 O O . HIS A 1 199 ? -7.063 -4.586 27.865 1.00 96.06 199 HIS A O 1
ATOM 1687 N N . GLY A 1 200 ? -8.068 -2.951 29.024 1.00 96.38 200 GLY A N 1
ATOM 1688 C CA . GLY A 1 200 ? -6.963 -2.003 28.942 1.00 96.38 200 GLY A CA 1
ATOM 1689 C C . GLY A 1 200 ? -6.933 -1.266 27.604 1.00 96.38 200 GLY A C 1
ATOM 1690 O O . GLY A 1 200 ? -7.941 -0.763 27.115 1.00 96.38 200 GLY A O 1
ATOM 1691 N N . GLU A 1 201 ? -5.753 -1.146 27.002 1.00 97.56 201 GLU A N 1
ATOM 1692 C CA . GLU A 1 201 ? -5.634 -0.465 25.715 1.00 97.56 201 GLU A CA 1
ATOM 1693 C C . GLU A 1 201 ? -6.248 -1.292 24.574 1.00 97.56 201 GLU A C 1
ATOM 1695 O O . GLU A 1 201 ? -5.961 -2.479 24.410 1.00 97.56 201 GLU A O 1
ATOM 1700 N N . LEU A 1 202 ? -7.023 -0.630 23.719 1.00 98.06 202 LEU A N 1
ATOM 1701 C CA . LEU A 1 202 ? -7.703 -1.235 22.580 1.00 98.06 202 LEU A CA 1
ATOM 1702 C C . LEU A 1 202 ? -7.111 -0.755 21.256 1.00 98.06 202 LEU A C 1
ATOM 1704 O O . LEU A 1 202 ? -6.753 0.415 21.091 1.00 98.06 202 LEU A O 1
ATOM 1708 N N . PHE A 1 203 ? -7.068 -1.654 20.277 1.00 97.44 203 PHE A N 1
ATOM 1709 C CA . PHE A 1 203 ? -6.809 -1.339 18.881 1.00 97.44 203 PHE A CA 1
ATOM 1710 C C . PHE A 1 203 ? -8.107 -1.451 18.081 1.00 97.44 203 PHE A C 1
ATOM 1712 O O . PHE A 1 203 ? -8.732 -2.508 18.008 1.00 97.44 203 PHE A O 1
ATOM 1719 N N . CYS A 1 204 ? -8.499 -0.346 17.456 1.00 97.25 204 CYS A N 1
ATOM 1720 C CA . CYS A 1 204 ? -9.726 -0.226 16.684 1.00 97.25 204 CYS A CA 1
ATOM 1721 C C . CYS A 1 204 ? -9.374 -0.158 15.197 1.00 97.25 204 CYS A C 1
ATOM 1723 O O . CYS A 1 204 ? -8.594 0.700 14.768 1.00 97.25 204 CYS A O 1
ATOM 1725 N N . LYS A 1 205 ? -9.954 -1.041 14.379 1.00 96.06 205 LYS A N 1
ATOM 1726 C CA . LYS A 1 205 ? -9.732 -1.047 12.924 1.00 96.06 205 LYS A CA 1
ATOM 1727 C C . LYS A 1 205 ? -11.024 -1.310 12.166 1.00 96.06 205 LYS A C 1
ATOM 1729 O O . LYS A 1 205 ? -11.831 -2.137 12.567 1.00 96.06 205 LYS A O 1
ATOM 1734 N N . ARG A 1 206 ? -11.179 -0.673 11.009 1.00 96.62 206 ARG A N 1
ATOM 1735 C CA . ARG A 1 206 ? -12.327 -0.920 10.131 1.00 96.62 206 ARG A CA 1
ATOM 1736 C C . ARG A 1 206 ? -12.365 -2.372 9.648 1.00 96.62 206 ARG A C 1
ATOM 1738 O O . ARG A 1 206 ? -11.325 -2.933 9.261 1.00 96.62 206 ARG A O 1
ATOM 1745 N N . ARG A 1 207 ? -13.573 -2.935 9.573 1.00 96.88 207 ARG A N 1
ATOM 1746 C CA . ARG A 1 207 ? -13.860 -4.271 9.024 1.00 96.88 207 ARG A CA 1
ATOM 1747 C C . ARG A 1 207 ? -13.287 -4.454 7.637 1.00 96.88 207 ARG A C 1
ATOM 1749 O O . ARG A 1 207 ? -12.473 -5.347 7.400 1.00 96.88 207 ARG A O 1
ATOM 1756 N N . THR A 1 208 ? -13.607 -3.519 6.761 1.00 94.75 208 THR A N 1
ATOM 1757 C CA . THR A 1 208 ? -13.024 -3.413 5.428 1.00 94.75 208 THR A CA 1
ATOM 1758 C C . THR A 1 208 ? -12.055 -2.235 5.385 1.00 94.75 208 THR A C 1
ATOM 1760 O O . THR A 1 208 ? -12.141 -1.302 6.177 1.00 94.75 208 THR A O 1
ATOM 1763 N N . GLY A 1 209 ? -11.059 -2.287 4.503 1.00 90.19 209 GLY A N 1
ATOM 1764 C CA . GLY A 1 209 ? -10.116 -1.180 4.318 1.00 90.19 209 GLY A CA 1
ATOM 1765 C C . GLY A 1 209 ? -8.655 -1.601 4.387 1.00 90.19 209 GLY A C 1
ATOM 1766 O O . GLY A 1 209 ? -8.318 -2.651 4.936 1.00 90.19 209 GLY A O 1
ATOM 1767 N N . ASN A 1 210 ? -7.795 -0.746 3.833 1.00 87.12 210 ASN A N 1
ATOM 1768 C CA . ASN A 1 210 ? -6.394 -1.047 3.548 1.00 87.12 210 ASN A CA 1
ATOM 1769 C C . ASN A 1 210 ? -5.448 -0.042 4.218 1.00 87.12 210 ASN A C 1
ATOM 1771 O O . ASN A 1 210 ? -5.833 1.082 4.544 1.00 87.12 210 ASN A O 1
ATOM 1775 N N . GLN A 1 211 ? -4.181 -0.441 4.372 1.00 86.19 211 GLN A N 1
ATOM 1776 C CA . GLN A 1 211 ? -3.076 0.421 4.828 1.00 86.19 211 GLN A CA 1
ATOM 1777 C C . GLN A 1 211 ? -3.267 1.025 6.232 1.00 86.19 211 GLN A C 1
ATOM 1779 O O . GLN A 1 211 ? -2.658 2.038 6.559 1.00 86.19 211 GLN A O 1
ATOM 1784 N N . GLY A 1 212 ? -4.121 0.428 7.068 1.00 89.44 212 GLY A N 1
ATOM 1785 C CA . GLY A 1 212 ? -4.414 0.946 8.406 1.00 89.44 212 GLY A CA 1
ATOM 1786 C C . GLY A 1 212 ? -5.125 2.301 8.422 1.00 89.44 212 GLY A C 1
ATOM 1787 O O . GLY A 1 212 ? -5.113 2.964 9.454 1.00 89.44 212 GLY A O 1
ATOM 1788 N N . ARG A 1 213 ? -5.727 2.734 7.306 1.00 90.12 213 ARG A N 1
ATOM 1789 C CA . ARG A 1 213 ? -6.535 3.960 7.284 1.00 90.12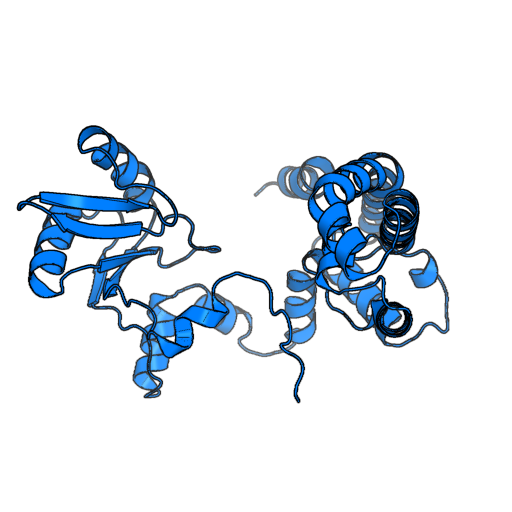 213 ARG A CA 1
ATOM 1790 C C . ARG A 1 213 ? -7.761 3.799 8.174 1.00 90.12 213 ARG A C 1
ATOM 1792 O O . ARG A 1 213 ? -8.435 2.773 8.112 1.00 90.12 213 ARG A O 1
ATOM 1799 N N . GLY A 1 214 ? -8.024 4.823 8.981 1.00 92.31 214 GLY A N 1
ATOM 1800 C CA . GLY A 1 214 ? -9.089 4.805 9.980 1.00 92.31 214 GLY A CA 1
ATOM 1801 C C . GLY A 1 214 ? -8.822 3.866 11.155 1.00 92.31 214 GLY A C 1
ATOM 1802 O O . GLY A 1 214 ? -9.741 3.627 11.925 1.00 92.31 214 GLY A O 1
ATOM 1803 N N . ALA A 1 215 ? -7.611 3.310 11.293 1.00 95.62 215 ALA A N 1
ATOM 1804 C CA . ALA A 1 215 ? -7.229 2.578 12.494 1.00 95.62 215 ALA A CA 1
ATOM 1805 C C . ALA A 1 215 ? -6.734 3.545 13.577 1.00 95.62 215 ALA A C 1
ATOM 1807 O O . ALA A 1 215 ? -6.001 4.498 13.286 1.00 95.62 215 ALA A O 1
ATOM 1808 N N . PHE A 1 216 ? -7.102 3.275 14.823 1.00 97.00 216 PHE A N 1
ATOM 1809 C CA . PHE A 1 216 ? -6.742 4.091 15.976 1.00 97.00 216 PHE A CA 1
ATOM 1810 C C . PHE A 1 216 ? -6.641 3.239 17.240 1.00 97.00 216 PHE A C 1
ATOM 1812 O O . PHE A 1 216 ? -7.118 2.107 17.287 1.00 97.00 216 PHE A O 1
ATOM 1819 N N . ARG A 1 217 ? -5.976 3.783 18.254 1.00 97.75 217 ARG A N 1
ATOM 1820 C CA . ARG A 1 217 ? -5.903 3.212 19.597 1.00 97.75 217 ARG A CA 1
ATOM 1821 C C . ARG A 1 217 ? -6.840 3.960 20.525 1.00 97.75 217 ARG A C 1
ATOM 1823 O O . ARG A 1 217 ? -7.047 5.162 20.347 1.00 97.75 217 ARG A O 1
ATOM 1830 N N . VAL A 1 218 ? -7.358 3.242 21.509 1.00 98.00 218 VAL A N 1
ATOM 1831 C CA . VAL A 1 218 ? -8.200 3.785 22.570 1.00 98.00 218 VAL A CA 1
ATOM 1832 C C . VAL A 1 218 ? -7.663 3.312 23.907 1.00 98.00 218 VAL A C 1
ATOM 1834 O O . VAL A 1 218 ? -7.307 2.144 24.044 1.00 98.00 218 VAL A O 1
ATOM 1837 N N . PHE A 1 219 ? -7.558 4.211 24.878 1.00 98.06 219 PHE A N 1
ATOM 1838 C CA . PHE A 1 219 ? -7.047 3.883 26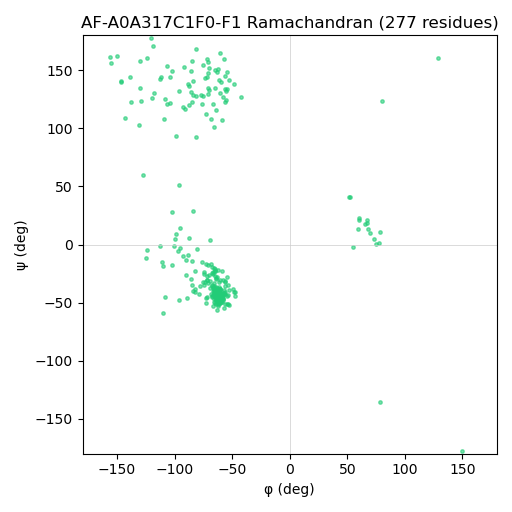.207 1.00 98.06 219 PHE A CA 1
ATOM 1839 C C . PHE A 1 219 ? -7.583 4.856 27.254 1.00 98.06 219 PHE A C 1
ATOM 1841 O O . PHE A 1 219 ? -7.951 5.985 26.931 1.00 98.06 219 PHE A O 1
ATOM 1848 N N . MET A 1 220 ? -7.619 4.421 28.511 1.00 97.88 220 MET A N 1
ATOM 1849 C CA . MET A 1 220 ? -7.981 5.281 29.635 1.00 97.88 220 MET A CA 1
ATOM 1850 C C . MET A 1 220 ? -6.749 6.041 30.133 1.00 97.88 220 MET A C 1
ATOM 1852 O O . MET A 1 220 ? -5.704 5.444 30.386 1.00 97.88 220 MET A O 1
ATOM 1856 N N . HIS A 1 221 ? -6.872 7.354 30.305 1.00 97.00 221 HIS A N 1
ATOM 1857 C CA . HIS A 1 221 ? -5.853 8.207 30.913 1.00 97.00 221 HIS A CA 1
ATOM 1858 C C . HIS A 1 221 ? -6.531 9.207 31.846 1.00 97.00 221 HIS A C 1
ATOM 1860 O O . HIS A 1 221 ? -7.432 9.926 31.418 1.00 97.00 221 HIS A O 1
ATOM 1866 N N . GLU A 1 222 ? -6.142 9.210 33.124 1.00 95.38 222 GLU A N 1
ATOM 1867 C CA . GLU A 1 222 ? -6.732 10.085 34.156 1.00 95.38 222 GLU A CA 1
ATOM 1868 C C . GLU A 1 222 ? -8.273 10.000 34.207 1.00 95.38 222 GLU A C 1
ATOM 1870 O O . GLU A 1 222 ? -8.982 10.999 34.3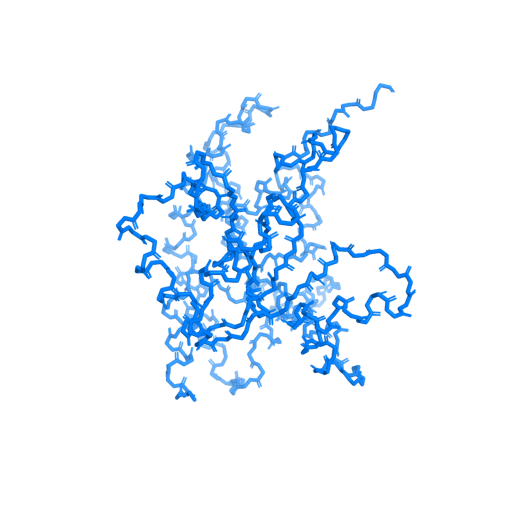02 1.00 95.38 222 GLU A O 1
ATOM 1875 N N . GLY A 1 223 ? -8.812 8.781 34.077 1.00 95.06 223 GLY A N 1
ATOM 1876 C CA . GLY A 1 223 ? -10.258 8.530 34.078 1.00 95.06 223 GLY A CA 1
ATOM 1877 C C . GLY A 1 223 ? -10.992 8.963 32.804 1.00 95.06 223 GLY A C 1
ATOM 1878 O O . GLY A 1 223 ? -12.214 8.849 32.746 1.00 95.06 223 GLY A O 1
ATOM 1879 N N . ARG A 1 224 ? -10.281 9.430 31.770 1.00 96.25 224 ARG A N 1
ATOM 1880 C CA . ARG A 1 224 ? -10.859 9.849 30.486 1.00 96.25 224 ARG A CA 1
ATOM 1881 C C . ARG A 1 224 ? -10.439 8.925 29.353 1.00 96.25 224 ARG A C 1
ATOM 1883 O O . ARG A 1 224 ? -9.292 8.486 29.284 1.00 96.25 224 ARG A O 1
ATOM 1890 N N . LEU A 1 225 ? -11.369 8.674 28.436 1.00 97.88 225 LEU A N 1
ATOM 1891 C CA . LEU A 1 225 ? -11.107 7.902 27.228 1.00 97.88 225 LEU A CA 1
ATOM 1892 C C . LEU A 1 225 ? -10.329 8.752 26.216 1.00 97.88 225 LEU A C 1
ATOM 1894 O O . LEU A 1 225 ? -10.818 9.793 25.784 1.00 97.88 225 LEU A O 1
ATOM 1898 N N . GLN A 1 226 ? -9.149 8.288 25.823 1.00 98.31 226 GLN A N 1
ATOM 1899 C CA . GLN A 1 226 ? -8.285 8.930 24.837 1.00 98.31 226 GLN A CA 1
ATOM 1900 C C . GLN A 1 226 ? -8.341 8.197 23.499 1.00 98.31 226 GLN A C 1
ATOM 1902 O O . GLN A 1 226 ? -8.394 6.968 23.458 1.00 98.31 226 GLN A O 1
ATOM 1907 N N . PHE A 1 227 ? -8.261 8.955 22.403 1.00 98.06 227 PHE A N 1
ATOM 1908 C CA . PHE A 1 227 ? -8.224 8.434 21.037 1.00 98.06 227 PHE A CA 1
ATOM 1909 C C . PHE A 1 227 ? -6.911 8.820 20.368 1.00 98.06 227 PHE A C 1
ATOM 1911 O O . PHE A 1 227 ? -6.526 9.986 20.360 1.00 98.06 227 PHE A O 1
ATOM 1918 N N . GLN A 1 228 ? -6.227 7.850 19.767 1.00 97.69 228 GLN A N 1
ATOM 1919 C CA . GLN A 1 228 ? -4.966 8.082 19.069 1.00 97.69 228 GLN A CA 1
ATOM 1920 C C . GLN A 1 228 ? -4.987 7.449 17.672 1.00 97.69 228 GLN A C 1
ATOM 1922 O O . GLN A 1 228 ? -4.790 6.234 17.543 1.00 97.69 228 GLN A O 1
ATOM 1927 N N . PRO A 1 229 ? -5.172 8.242 16.602 1.00 96.56 229 PRO A N 1
ATOM 1928 C CA . PRO A 1 229 ? -5.008 7.770 15.236 1.00 96.56 229 PRO A CA 1
ATOM 1929 C C . PRO A 1 229 ? -3.619 7.169 15.014 1.00 96.56 229 PRO A C 1
ATOM 1931 O O . PRO A 1 229 ? -2.612 7.620 15.571 1.00 96.56 229 PRO A O 1
ATOM 1934 N N . ARG A 1 230 ? -3.545 6.133 14.176 1.00 92.62 230 ARG A N 1
ATOM 1935 C CA . ARG A 1 230 ? -2.286 5.427 13.920 1.00 92.62 230 ARG A CA 1
ATOM 1936 C C . ARG A 1 230 ? -1.192 6.386 13.429 1.00 92.62 230 ARG A C 1
ATOM 1938 O O . ARG A 1 230 ? -1.327 7.009 12.380 1.00 92.62 230 ARG A O 1
ATOM 1945 N N . GLY A 1 231 ? -0.072 6.418 14.154 1.00 88.75 231 GLY A N 1
ATOM 1946 C CA . GLY A 1 231 ? 1.099 7.233 13.810 1.00 88.75 231 GLY A CA 1
ATOM 1947 C C . GLY A 1 231 ? 0.966 8.718 14.161 1.00 88.75 231 GLY A C 1
ATOM 1948 O O . GLY A 1 231 ? 1.799 9.507 13.727 1.00 88.75 231 GLY A O 1
ATOM 1949 N N . GLN A 1 232 ? -0.061 9.096 14.925 1.00 94.38 232 GLN A N 1
ATOM 1950 C CA . GLN A 1 232 ? -0.306 10.471 15.354 1.00 94.38 232 GLN A CA 1
ATOM 1951 C C . GLN A 1 232 ? -0.267 10.585 16.882 1.00 94.38 232 GLN A C 1
ATOM 1953 O O . GLN A 1 232 ? -0.196 9.584 17.602 1.00 94.38 232 GLN A O 1
ATOM 1958 N N . LYS A 1 233 ? -0.280 11.821 17.384 1.00 96.75 233 LYS A N 1
ATOM 1959 C CA . LYS A 1 233 ? -0.485 12.093 18.811 1.00 96.75 233 LYS A CA 1
ATOM 1960 C C . LYS A 1 233 ? -1.950 11.811 19.194 1.00 96.75 233 LYS A C 1
ATOM 1962 O O . LYS A 1 233 ? -2.795 11.765 18.298 1.00 96.75 233 LYS A O 1
ATOM 1967 N N . PRO A 1 234 ? -2.249 11.595 20.487 1.00 97.75 234 PRO A N 1
ATOM 1968 C CA . PRO A 1 234 ? -3.628 11.575 20.963 1.00 97.75 234 PRO A CA 1
ATOM 1969 C C . PRO A 1 234 ? -4.376 12.847 20.547 1.00 97.75 234 PRO A C 1
ATOM 1971 O O . PRO A 1 234 ? -3.781 13.927 20.515 1.00 97.75 234 PRO A O 1
ATOM 1974 N N . LEU A 1 235 ? -5.649 12.694 20.190 1.00 97.50 235 LEU A N 1
ATOM 1975 C CA . LEU A 1 235 ? -6.532 13.793 19.806 1.00 97.50 235 LEU A CA 1
ATOM 1976 C C . LEU A 1 235 ? -6.894 14.637 21.028 1.00 97.50 235 LEU A C 1
ATOM 1978 O O . LEU A 1 235 ? -7.021 14.106 22.132 1.00 97.50 235 LEU A O 1
ATOM 1982 N N . ALA A 1 236 ? -7.095 15.940 20.827 1.00 97.00 236 ALA A N 1
ATOM 1983 C CA . ALA A 1 236 ? -7.723 16.762 21.850 1.00 97.00 236 ALA A CA 1
ATOM 1984 C C . ALA A 1 236 ? -9.206 16.385 21.969 1.00 97.00 236 ALA A C 1
ATOM 1986 O O . ALA A 1 236 ? -9.825 15.971 20.992 1.00 97.00 236 ALA A O 1
ATOM 1987 N N . GLU A 1 237 ? -9.790 16.565 23.154 1.00 95.62 237 GLU A N 1
ATOM 1988 C CA . GLU A 1 237 ? -11.189 16.202 23.430 1.00 95.62 237 GLU A CA 1
ATOM 1989 C C . GLU A 1 237 ? -12.174 16.812 22.415 1.00 95.62 237 GLU A C 1
ATOM 1991 O O . GLU A 1 237 ? -13.089 16.131 21.958 1.00 95.62 237 GLU A O 1
ATOM 1996 N N . ASN A 1 238 ? -11.938 18.061 22.002 1.00 95.56 238 ASN A N 1
ATOM 1997 C CA . ASN A 1 238 ? -12.783 18.763 21.034 1.00 95.56 238 ASN A CA 1
ATOM 1998 C C . ASN A 1 238 ? -12.724 18.153 19.621 1.00 95.56 238 ASN A C 1
ATOM 2000 O O . ASN A 1 238 ? -13.685 18.291 18.874 1.00 95.56 238 ASN A O 1
ATOM 2004 N N . ASP A 1 239 ? -11.641 17.451 19.271 1.00 96.88 239 ASP A N 1
ATOM 2005 C CA . ASP A 1 239 ? -11.451 16.841 17.946 1.00 96.88 239 ASP A CA 1
ATOM 2006 C C . ASP A 1 239 ? -12.004 15.406 17.881 1.00 96.88 239 ASP A C 1
ATOM 2008 O O . ASP A 1 239 ? -12.118 14.815 16.804 1.00 96.88 239 ASP A O 1
ATOM 2012 N N . VAL A 1 240 ? -12.323 14.801 19.034 1.00 95.06 240 VAL A N 1
ATOM 2013 C CA . VAL A 1 240 ? -12.796 13.411 19.104 1.00 95.06 240 VAL A CA 1
ATOM 2014 C C . VAL A 1 240 ? -14.151 13.263 18.416 1.00 95.06 240 VAL A C 1
ATOM 2016 O O . VAL A 1 240 ? -14.350 12.279 17.710 1.00 95.06 240 VAL A O 1
ATOM 2019 N N . GLY A 1 241 ? -15.066 14.221 18.589 1.00 93.12 241 GLY A N 1
ATOM 2020 C CA . GLY A 1 241 ? -16.397 14.183 17.973 1.00 93.12 241 GLY A CA 1
ATOM 2021 C C . GLY A 1 241 ? -16.322 14.081 16.450 1.00 93.12 241 GLY A C 1
ATOM 2022 O O . GLY A 1 241 ? -16.821 13.112 15.878 1.00 93.12 241 GLY A O 1
ATOM 2023 N N . ASP A 1 242 ? -15.606 15.015 15.824 1.00 93.75 242 ASP A N 1
ATOM 2024 C CA . ASP A 1 242 ? -15.409 15.061 14.371 1.00 93.75 242 ASP A CA 1
ATOM 2025 C C . ASP A 1 242 ? -14.700 13.799 13.864 1.00 93.75 242 ASP A C 1
ATOM 2027 O O . ASP A 1 242 ? -15.132 13.169 12.896 1.00 93.75 242 ASP A O 1
ATOM 2031 N N . PHE A 1 243 ? -13.648 13.356 14.564 1.00 93.69 243 PHE A N 1
ATOM 2032 C CA . PHE A 1 243 ? -12.940 12.127 14.211 1.00 93.69 243 PHE A CA 1
ATOM 2033 C C . PHE A 1 243 ? -13.861 10.903 14.233 1.00 93.69 243 PHE A C 1
ATOM 2035 O O . PHE A 1 243 ? -13.824 10.069 13.322 1.00 93.69 243 PHE A O 1
ATOM 2042 N N . LEU A 1 244 ? -14.674 10.768 15.279 1.00 91.94 244 LEU A N 1
ATOM 2043 C CA . LEU A 1 244 ? -15.624 9.674 15.418 1.00 91.94 244 LEU A CA 1
ATOM 2044 C C . LEU A 1 244 ? -16.702 9.753 14.338 1.00 91.94 244 LEU A C 1
ATOM 2046 O O . LEU A 1 244 ? -17.008 8.726 13.737 1.00 91.94 244 LEU A O 1
ATOM 2050 N N . GLN A 1 245 ? -17.190 10.947 14.014 1.00 90.44 245 GLN A N 1
ATOM 2051 C CA . GLN A 1 245 ? -18.172 11.153 12.957 1.00 90.44 245 GLN A CA 1
ATOM 2052 C C . GLN A 1 245 ? -17.651 10.692 11.586 1.00 90.44 245 GLN A C 1
ATOM 2054 O O . GLN A 1 245 ? -18.280 9.876 10.912 1.00 90.44 245 GLN A O 1
ATOM 2059 N N . GLU A 1 246 ? -16.439 11.109 11.209 1.00 89.62 246 GLU A N 1
ATOM 2060 C CA . GLU A 1 246 ? -15.811 10.736 9.933 1.00 89.62 246 GLU A CA 1
ATOM 2061 C C . GLU A 1 246 ? -15.559 9.224 9.779 1.00 89.62 246 GLU A C 1
ATOM 2063 O O . GLU A 1 246 ? -15.380 8.715 8.664 1.00 89.62 246 GLU A O 1
ATOM 2068 N N . ASN A 1 247 ? -15.489 8.494 10.895 1.00 88.38 247 ASN A N 1
ATOM 2069 C CA . ASN A 1 247 ? -15.103 7.090 10.921 1.00 88.38 247 ASN A CA 1
ATOM 2070 C C . ASN A 1 247 ? -16.277 6.142 11.213 1.00 88.38 247 ASN A C 1
ATOM 2072 O O . ASN A 1 247 ? -16.408 5.134 10.525 1.00 88.38 247 ASN A O 1
ATOM 2076 N N . ILE A 1 248 ? -17.124 6.430 12.197 1.00 85.75 248 ILE A N 1
ATOM 2077 C CA . ILE A 1 248 ? -18.145 5.499 12.711 1.00 85.75 248 ILE A CA 1
ATOM 2078 C C . ILE A 1 248 ? -19.436 5.555 11.906 1.00 85.75 248 ILE A C 1
ATOM 2080 O O . ILE A 1 248 ? -20.111 4.538 11.784 1.00 85.75 248 ILE A O 1
ATOM 2084 N N . GLU A 1 249 ? -19.785 6.693 11.308 1.00 84.81 249 GLU A N 1
ATOM 2085 C CA . GLU A 1 249 ? -21.009 6.779 10.496 1.00 84.81 249 GLU A CA 1
ATOM 2086 C C . GLU A 1 249 ? -20.931 5.915 9.226 1.00 84.81 249 GLU A C 1
ATOM 2088 O O . GLU A 1 249 ? -21.947 5.512 8.662 1.00 84.81 249 GLU A O 1
ATOM 2093 N N . GLN A 1 250 ? -19.712 5.625 8.764 1.00 88.38 250 GLN A N 1
ATOM 2094 C CA . GLN A 1 250 ? -19.466 5.020 7.455 1.00 88.38 250 GLN A CA 1
ATOM 2095 C C . GLN A 1 250 ? -18.942 3.581 7.503 1.00 88.38 250 GLN A C 1
ATOM 2097 O O . GLN A 1 250 ? -18.876 2.936 6.452 1.00 88.38 250 GLN A O 1
ATOM 2102 N N . TYR A 1 251 ? -18.472 3.099 8.659 1.00 94.56 251 TYR A N 1
ATOM 2103 C CA . TYR A 1 251 ? -17.741 1.833 8.726 1.00 94.56 251 TYR A CA 1
ATOM 2104 C C . TYR A 1 251 ? -17.982 1.072 10.031 1.00 94.56 251 TYR A C 1
ATOM 2106 O O . TYR A 1 251 ? -17.945 1.646 11.114 1.00 94.56 251 TYR A O 1
ATOM 2114 N N . ASP A 1 252 ? -18.090 -0.254 9.920 1.00 96.88 252 ASP A N 1
ATOM 2115 C CA . ASP A 1 252 ? -17.997 -1.166 11.064 1.00 96.88 252 ASP A CA 1
ATOM 2116 C C . ASP A 1 252 ? -16.553 -1.251 11.581 1.00 96.88 252 ASP A C 1
ATOM 2118 O O . ASP A 1 252 ? -15.591 -1.298 10.796 1.00 96.88 252 ASP A O 1
ATOM 2122 N N . TYR A 1 253 ? -16.401 -1.374 12.897 1.00 97.38 253 TYR A N 1
ATOM 2123 C CA . TYR A 1 253 ? -15.120 -1.421 13.595 1.00 97.38 253 TYR A CA 1
ATOM 2124 C C . TYR A 1 253 ? -14.921 -2.715 14.376 1.00 97.38 253 TYR A C 1
ATOM 2126 O O . TYR A 1 253 ? -15.717 -3.077 15.236 1.00 97.38 253 TYR A O 1
ATOM 2134 N N . LEU A 1 254 ? -13.801 -3.385 14.111 1.00 97.38 254 LEU A N 1
ATOM 2135 C CA . LEU A 1 254 ? -13.292 -4.467 14.944 1.00 97.38 254 LEU A CA 1
ATOM 2136 C C . LEU A 1 254 ? -12.548 -3.851 16.117 1.00 97.38 254 LEU A C 1
ATOM 2138 O O . LEU A 1 254 ? -11.628 -3.046 15.910 1.00 97.38 254 LEU A O 1
ATOM 2142 N N . ILE A 1 255 ? -12.921 -4.281 17.315 1.00 97.81 255 ILE A N 1
ATOM 2143 C CA . ILE A 1 255 ? -12.264 -3.914 18.561 1.00 97.81 255 ILE A CA 1
ATOM 2144 C C . ILE A 1 255 ? -11.420 -5.097 19.015 1.00 97.81 255 ILE A C 1
ATOM 2146 O O . ILE A 1 255 ? -11.924 -6.208 19.180 1.00 97.81 255 ILE A O 1
ATOM 2150 N N . GLN A 1 256 ? -10.124 -4.860 19.176 1.00 97.12 256 GLN A N 1
ATOM 2151 C CA . GLN A 1 256 ? -9.142 -5.880 19.533 1.00 97.12 256 GLN A CA 1
ATOM 2152 C C . GLN A 1 256 ? -8.286 -5.392 20.703 1.00 97.12 256 GLN A C 1
ATOM 2154 O O . GLN A 1 256 ? -8.147 -4.175 20.877 1.00 97.12 256 GLN A O 1
ATOM 2159 N N . PRO A 1 257 ? -7.656 -6.290 21.475 1.00 95.69 257 PRO A N 1
ATOM 2160 C CA . PRO A 1 257 ? -6.633 -5.883 22.425 1.00 95.69 257 PRO A CA 1
ATOM 2161 C C . PRO A 1 257 ? -5.478 -5.187 21.693 1.00 95.69 257 PRO A C 1
ATOM 2163 O O . PRO A 1 257 ? -5.069 -5.597 20.601 1.00 95.69 257 PRO A O 1
ATOM 2166 N N . ASN A 1 258 ? -4.933 -4.122 22.277 1.00 95.44 258 ASN A N 1
ATOM 2167 C CA . ASN A 1 258 ? -3.765 -3.460 21.713 1.00 95.44 258 ASN A CA 1
ATOM 2168 C C . ASN A 1 258 ? -2.485 -4.205 22.109 1.00 95.44 258 ASN A C 1
ATOM 2170 O O . ASN A 1 258 ? -1.877 -3.935 23.145 1.00 95.44 258 ASN A O 1
ATOM 2174 N N . TYR A 1 259 ? -2.043 -5.131 21.263 1.00 89.06 259 TYR A N 1
ATOM 2175 C CA . TYR A 1 259 ? -0.778 -5.825 21.484 1.00 89.06 259 TYR A CA 1
ATOM 2176 C C . TYR A 1 259 ? 0.413 -4.898 21.259 1.00 89.06 259 TYR A C 1
ATOM 2178 O O . TYR A 1 259 ? 0.558 -4.268 20.208 1.00 89.06 259 TYR A O 1
ATOM 2186 N N . THR A 1 260 ? 1.326 -4.871 22.225 1.00 83.88 260 THR A N 1
ATOM 2187 C CA . THR A 1 260 ? 2.673 -4.359 21.982 1.00 83.88 260 THR A CA 1
ATOM 2188 C C . THR A 1 260 ? 3.536 -5.499 21.459 1.00 83.88 260 THR A C 1
ATOM 2190 O O . THR A 1 260 ? 3.467 -6.624 21.954 1.00 83.88 260 THR A O 1
ATOM 2193 N N . ASN A 1 261 ? 4.337 -5.231 20.424 1.00 73.81 261 ASN A N 1
ATOM 2194 C CA . ASN A 1 261 ? 5.255 -6.240 19.903 1.00 73.81 261 ASN A CA 1
ATOM 2195 C C . ASN A 1 261 ? 6.145 -6.748 21.038 1.00 73.81 261 ASN A C 1
ATOM 2197 O O . ASN A 1 261 ? 6.752 -5.941 21.758 1.00 73.81 261 ASN A O 1
ATOM 2201 N N . HIS A 1 262 ? 6.260 -8.075 21.132 1.00 62.69 262 HIS A N 1
ATOM 2202 C CA . HIS A 1 262 ? 7.225 -8.725 22.006 1.00 62.69 262 HIS A CA 1
ATOM 2203 C C . HIS A 1 262 ? 8.608 -8.078 21.800 1.00 62.69 262 HIS A C 1
ATOM 2205 O O . HIS A 1 262 ? 8.964 -7.809 20.646 1.00 62.69 262 HIS A O 1
ATOM 2211 N N . PRO A 1 263 ? 9.402 -7.814 22.856 1.00 64.94 263 PRO A N 1
ATOM 2212 C CA . PRO A 1 263 ? 10.694 -7.139 22.724 1.00 64.94 263 PRO A CA 1
ATOM 2213 C C . PRO A 1 263 ? 11.602 -7.739 21.641 1.00 64.94 263 PRO A C 1
ATOM 2215 O O . PRO A 1 263 ? 12.202 -6.993 20.875 1.00 64.94 263 PRO A O 1
ATOM 2218 N N . LEU A 1 264 ? 11.601 -9.069 21.496 1.00 56.22 264 LEU A N 1
ATOM 2219 C CA . LEU A 1 264 ? 12.371 -9.792 20.469 1.00 56.22 264 LEU A CA 1
ATOM 2220 C C . LEU A 1 264 ? 11.891 -9.561 19.021 1.00 56.22 264 LEU A C 1
ATOM 2222 O O . LEU A 1 264 ? 12.642 -9.788 18.083 1.00 56.22 264 LEU A O 1
ATOM 2226 N N . LEU A 1 265 ? 10.654 -9.097 18.825 1.00 57.28 265 LEU A N 1
ATOM 2227 C CA . LEU A 1 265 ? 10.084 -8.764 17.514 1.00 57.28 265 LEU A CA 1
ATOM 2228 C C . LEU A 1 265 ? 10.183 -7.261 17.192 1.00 57.28 265 LEU A C 1
ATOM 2230 O O . LEU A 1 265 ? 9.850 -6.844 16.080 1.00 57.28 265 LEU A O 1
ATOM 2234 N N . ARG A 1 266 ? 10.639 -6.417 18.135 1.00 57.53 266 ARG A N 1
ATOM 2235 C CA . ARG A 1 266 ? 10.739 -4.957 17.931 1.00 57.53 266 ARG A CA 1
ATOM 2236 C C . ARG A 1 266 ? 11.739 -4.581 16.832 1.00 57.53 266 ARG A C 1
ATOM 2238 O O . ARG A 1 266 ? 11.53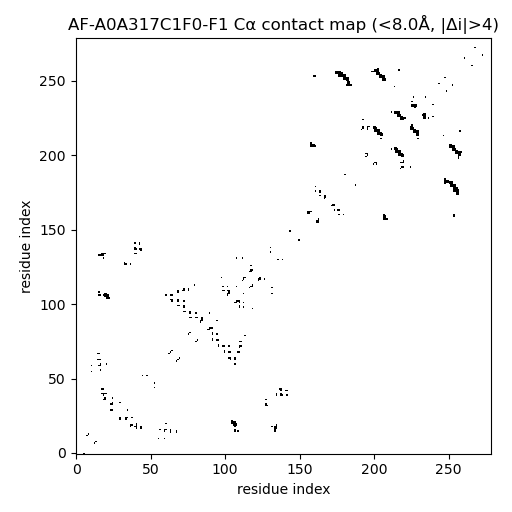0 -3.576 16.147 1.00 57.53 266 ARG A O 1
ATOM 2245 N N . THR A 1 267 ? 12.762 -5.405 16.619 1.00 52.09 267 THR A N 1
ATOM 2246 C CA . THR A 1 267 ? 13.902 -5.165 15.718 1.00 52.09 267 THR A CA 1
ATOM 2247 C C . THR A 1 267 ? 13.551 -5.159 14.227 1.00 52.09 267 THR A C 1
ATOM 2249 O O . THR A 1 267 ? 14.303 -4.598 13.439 1.00 52.09 267 THR A O 1
ATOM 2252 N N . TYR A 1 268 ? 12.388 -5.679 13.822 1.00 49.97 268 TYR A N 1
ATOM 2253 C CA . TYR A 1 268 ? 12.028 -5.809 12.398 1.00 49.97 268 TYR A CA 1
ATOM 2254 C C . TYR A 1 268 ? 11.078 -4.717 11.876 1.00 49.97 268 TYR A C 1
ATOM 2256 O O . TYR A 1 268 ? 10.727 -4.696 10.698 1.00 49.97 268 TYR A O 1
ATOM 2264 N N . SER A 1 269 ? 10.644 -3.788 12.735 1.00 40.38 269 SER A N 1
ATOM 2265 C CA . SER A 1 269 ? 9.573 -2.827 12.410 1.00 40.38 269 SER A CA 1
ATOM 2266 C C . SER A 1 269 ? 10.034 -1.525 11.735 1.00 40.38 269 SER A C 1
ATOM 2268 O O . SER A 1 269 ? 9.200 -0.770 11.234 1.00 40.38 269 SER A O 1
ATOM 2270 N N . LYS A 1 270 ? 11.347 -1.264 11.648 1.00 39.22 270 LYS A N 1
ATOM 2271 C CA . LYS A 1 270 ? 11.909 -0.083 10.967 1.00 39.22 270 LYS A CA 1
ATOM 2272 C C . LYS A 1 270 ? 12.338 -0.369 9.523 1.00 39.22 270 LYS A C 1
ATOM 2274 O O . LYS A 1 270 ? 13.446 -0.032 9.154 1.00 39.22 270 LYS A O 1
ATOM 2279 N N . GLY A 1 271 ? 11.471 -0.963 8.702 1.00 37.59 271 GLY A N 1
ATOM 2280 C CA . GLY A 1 271 ? 11.439 -0.785 7.234 1.00 37.59 271 GLY A CA 1
ATOM 2281 C C . GLY A 1 271 ? 12.686 -1.054 6.367 1.00 37.59 271 GLY A C 1
ATOM 2282 O O . GLY A 1 271 ? 12.567 -0.954 5.150 1.00 37.59 271 GLY A O 1
ATOM 2283 N N . TYR A 1 272 ? 13.836 -1.416 6.926 1.00 36.34 272 TYR A N 1
ATOM 2284 C CA . TYR A 1 272 ? 15.059 -1.747 6.211 1.00 36.34 272 TYR A CA 1
ATOM 2285 C C . TYR A 1 272 ? 15.739 -2.891 6.952 1.00 36.34 272 TYR A C 1
ATOM 2287 O O . TYR A 1 272 ? 16.267 -2.727 8.049 1.00 36.34 272 TYR A O 1
ATOM 2295 N N . LEU A 1 273 ? 15.715 -4.070 6.334 1.00 36.44 273 LEU A N 1
ATOM 2296 C CA . LEU A 1 273 ? 16.720 -5.082 6.607 1.00 36.44 273 LEU A CA 1
ATOM 2297 C C . LEU A 1 273 ? 18.047 -4.505 6.099 1.00 36.44 273 LEU A C 1
ATOM 2299 O O . LEU A 1 273 ? 18.312 -4.519 4.895 1.00 36.44 273 LEU A O 1
ATOM 2303 N N . HIS A 1 274 ? 18.878 -3.986 6.998 1.00 35.16 274 HIS A N 1
ATOM 2304 C CA . HIS A 1 274 ? 20.305 -4.187 6.801 1.00 35.16 274 HIS A CA 1
ATOM 2305 C C . HIS A 1 274 ? 20.528 -5.661 7.140 1.00 35.16 274 HIS A C 1
ATOM 2307 O O . HIS A 1 274 ? 20.280 -6.038 8.287 1.00 35.16 274 HIS A O 1
ATOM 2313 N N . PRO A 1 275 ? 20.879 -6.531 6.175 1.00 39.31 275 PRO A N 1
ATOM 2314 C CA . PRO A 1 275 ? 21.444 -7.812 6.547 1.00 39.31 275 PRO A CA 1
ATOM 2315 C C . PRO A 1 275 ? 22.692 -7.481 7.362 1.00 39.31 275 PRO A C 1
ATOM 2317 O O . PRO A 1 275 ? 23.665 -6.957 6.825 1.00 39.31 275 PRO A O 1
ATOM 2320 N N . THR A 1 276 ? 22.627 -7.697 8.673 1.00 34.81 276 THR A N 1
ATOM 2321 C CA . THR A 1 276 ? 23.839 -7.892 9.456 1.00 34.81 276 THR A CA 1
ATOM 2322 C C . THR A 1 276 ? 24.566 -9.041 8.780 1.00 34.81 276 THR A C 1
ATOM 2324 O O . THR A 1 276 ? 23.950 -10.077 8.509 1.00 34.81 276 THR A O 1
ATOM 2327 N N . SER A 1 277 ? 25.817 -8.798 8.403 1.00 31.83 277 SER A N 1
ATOM 2328 C CA . SER A 1 277 ? 26.731 -9.824 7.922 1.00 31.83 277 SER A CA 1
ATOM 2329 C C . SER A 1 277 ? 26.575 -11.064 8.796 1.00 31.83 277 SER A C 1
ATOM 2331 O O . SER A 1 277 ? 26.586 -10.971 10.022 1.00 31.83 277 SER A O 1
ATOM 2333 N N . TYR A 1 278 ? 26.335 -12.203 8.154 1.00 32.84 278 TYR A N 1
ATOM 2334 C CA . TYR A 1 278 ? 26.603 -13.475 8.799 1.00 32.84 278 TYR A CA 1
ATOM 2335 C C . TYR A 1 278 ? 28.125 -13.549 8.918 1.00 32.84 278 TYR A C 1
ATOM 2337 O O . TYR A 1 278 ? 28.799 -13.622 7.888 1.00 32.84 278 TYR A O 1
ATOM 2345 N N . ASP A 1 279 ? 28.626 -13.408 10.144 1.00 35.19 279 ASP A N 1
ATOM 2346 C CA . ASP A 1 279 ? 29.966 -13.866 10.515 1.00 35.19 279 ASP A CA 1
ATOM 2347 C C . ASP A 1 279 ? 30.005 -15.403 10.506 1.00 35.19 279 ASP A C 1
ATOM 2349 O O . ASP A 1 279 ? 28.985 -16.025 10.902 1.00 35.19 279 ASP A O 1
#

Nearest PDB structures (foldseek):
  6dgi-assembly1_B  TM=7.819E-01  e=4.325E-02  Vibrio cholerae O1 biovar El Tor str. N16961
  6dgi-assembly1_A-2  TM=7.513E-01  e=5.112E-02  Vibrio cholerae O1 biovar El Tor str. N16961
  3q1k-assembly1_A  TM=6.836E-01  e=3.462E-02  Salmonella enterica subsp. enterica serovar Typhimurium
  6vzq-assembly2_B  TM=4.071E-01  e=2.253E+00  Mus musculus

Mean predicted aligned error: 6.57 Å

Sequence (279 aa):
MNFLKKVYRHLIKRRLPHGLFSWRFLLTGQSESIRFHRNLALAHFPQMPRLLFLPVMLFAGFRWTLIYSPYYTFKVVQHRGKVLQEETGLSLWQQYWQVLAVSMGHGLAPAEWYKYRLYQNDVQKTLWDYVYDQEVSAFHAYRNRGRPHYQEHVALLGDKYKFEKMLEEQGIPAAGTITLLQQNTLDFRLQLAELAGQHGELFCKRRTGNQGRGAFRVFMHEGRLQFQPRGQKPLAENDVGDFLQENIEQYDYLIQPNYTNHPLLRTYSKGYLHPTSYD

Organism: NCBI:txid1247513

Foldseek 3Di:
DDPVVVLCCQQPVDLAQLFWDAPCLVDPPDDPLSVVRNVLSVLSCPPDDPVVSVVSRVSSLVSQLPPVLLVQLVVLLVVCVVVVCVVPVDDSVNSSVVLSCCCNRISARSNVCVVQVCVDPVSVVCPSVDDHPSRVVSVVVVVCPPPPCPVVVVVCVQQQVNVVVVCVVVVHDDLDFPDKAAAPPVCVVVVLLVCCVVQPKKWKAFRGDDPQVLIWIWGDDPNDIWIGRPPGDIDDPVCVVVSCVVRRNPTMMGIGRDDDPDPVRPVPPPPDPPPPDDD

pLDDT: mean 89.4, std 13.42, range [31.83, 98.62]

Solvent-accessible surface area (backbone atoms only — not comparable to full-atom values): 16006 Å² total; per-residue (Å²): 131,62,67,67,60,53,50,45,49,62,65,67,69,39,75,65,50,71,22,65,41,46,77,67,69,79,50,79,94,64,54,70,45,55,53,48,51,48,50,32,38,60,52,60,44,82,90,53,60,73,80,58,46,54,61,52,50,51,54,40,46,51,49,22,49,73,53,42,35,56,55,46,22,54,55,41,39,71,75,51,27,62,64,47,23,74,75,68,67,50,50,62,68,58,50,38,54,52,37,34,52,47,19,51,55,35,39,43,62,43,63,50,41,65,75,67,44,45,84,38,77,73,49,44,75,47,58,58,74,60,86,48,86,67,32,47,66,28,47,52,54,57,77,47,60,91,48,81,65,48,68,58,54,51,52,37,69,46,29,47,60,62,39,47,52,55,33,51,77,70,72,41,90,68,86,56,71,79,47,75,49,57,45,69,50,90,55,52,69,58,54,49,44,52,50,21,73,75,66,39,46,29,32,37,34,45,34,56,79,64,95,65,62,83,21,28,36,37,34,74,53,97,92,37,79,42,45,23,47,72,97,55,68,68,58,55,78,86,52,46,60,60,54,45,52,78,45,35,66,78,36,37,31,36,33,21,64,51,78,72,73,55,78,91,59,54,83,73,72,72,88,62,87,71,78,72,77,86,126

Radius of gyration: 23.49 Å; Cα contacts (8 Å, |Δi|>4): 308; chains: 1; bounding box: 56×42×65 Å